Protein AF-A0A948JFL5-F1 (afdb_monomer)

Foldseek 3Di:
DPPDDWFALLCVVPALLQLLSQVQVLQQQLCVQQHPGDRDHSVLSVVLVCVVVVPPPVDRPHDDNVVSLVCCQVQNGSVRFHFLDKDWDQLQDLVRQQLLLQQQQWKWKKWFDWQQQVVCVVVQHAREADDPPRNDGPGMGIWIFGHAPDPVFSWTWIDHSGDIHTHHPRNSVPIANPPDMIIMRTHGLSSALEPSNVVSDPVVVVQVVCCVVPVDGSPDDRDHHDPRPQDPVNVVVVVVVVVVD

Sequence (245 aa):
LTPFKRWEVLGNHQYGVCVAVTWANMRRLVTGTLTQEIYPNLKNVIDLYKTQNPFFPVQDMGMDIQLMLNHVRKNGDPLGTKPVAFAKLNVRNLEEIKAAIYIFGGIVLGMAVQAGTMNDFYEQKPLDYHPINEGNITGLHAILAGGYMGESRDDVRIVTWGRECTLTQICWEKLVANQYGEAWCVIWEESLGTEQFVQGIDLAALAKAFKALTNTELPITIPPPILTPKRKVDILWDAHKELHK

Nearest PDB structures (foldseek):
  6ezx-assembly1_B  TM=6.715E-01  e=2.004E-05  Homo sapiens
  8a4x-assembly3_C  TM=6.845E-01  e=9.008E-05  Homo sapiens
  2xu1-assembly1_A  TM=6.658E-01  e=9.590E-05  Homo sapiens
  8uac-assembly1_A  TM=6.842E-01  e=1.685E-04  Homo sapiens
  1cjl-assembly1_A  TM=6.343E-01  e=9.728E-04  Homo sapiens

pLDDT: mean 86.01, std 16.5, range [34.09, 98.69]

Mean predicted aligned error: 7.22 Å

Radius of gyration: 18.09 Å; Cα contacts (8 Å, |Δi|>4): 430; chains: 1; bounding box: 49×54×48 Å

Structure (mmCIF, N/CA/C/O backbone):
data_AF-A0A948JFL5-F1
#
_entry.id   AF-A0A948JFL5-F1
#
loop_
_atom_site.group_PDB
_atom_site.id
_atom_site.type_symbol
_atom_site.label_atom_id
_atom_site.label_alt_id
_atom_site.label_comp_id
_atom_site.label_asym_id
_atom_site.label_entity_id
_atom_site.label_seq_id
_atom_site.pdbx_PDB_ins_code
_atom_site.Cartn_x
_atom_site.Cartn_y
_atom_site.Cartn_z
_atom_site.occupancy
_atom_site.B_iso_or_equiv
_atom_site.auth_seq_id
_atom_site.auth_comp_id
_atom_site.auth_asym_id
_atom_site.auth_atom_id
_atom_site.pdbx_PDB_model_num
ATOM 1 N N . LEU A 1 1 ? 8.011 4.599 8.458 1.00 57.75 1 LEU A N 1
ATOM 2 C CA . LEU A 1 1 ? 8.819 3.408 8.089 1.00 57.75 1 LEU A CA 1
ATOM 3 C C . LEU A 1 1 ? 9.975 3.128 9.060 1.00 57.75 1 LEU A C 1
ATOM 5 O O . LEU A 1 1 ? 10.179 1.989 9.434 1.00 57.75 1 LEU A O 1
ATOM 9 N N . THR A 1 2 ? 10.668 4.128 9.601 1.00 55.69 2 THR A N 1
ATOM 10 C CA . THR A 1 2 ? 11.465 3.944 10.837 1.00 55.69 2 THR A CA 1
ATOM 11 C C . THR A 1 2 ? 10.500 3.876 12.040 1.00 55.69 2 THR A C 1
ATOM 13 O O . THR A 1 2 ? 9.561 4.675 12.041 1.00 55.69 2 THR A O 1
ATOM 16 N N . PRO A 1 3 ? 10.639 2.968 13.036 1.00 64.50 3 PRO A N 1
ATOM 17 C CA . PRO A 1 3 ? 11.803 2.152 13.408 1.00 64.50 3 PRO A CA 1
ATOM 18 C C . PRO A 1 3 ? 11.806 0.698 12.897 1.00 64.50 3 PRO A C 1
ATOM 20 O O . PRO A 1 3 ? 12.583 -0.109 13.412 1.00 64.50 3 PRO A O 1
ATOM 23 N N . PHE A 1 4 ? 10.974 0.341 11.914 1.00 75.31 4 PHE A N 1
ATOM 24 C CA . PHE A 1 4 ? 10.897 -1.034 11.423 1.00 75.31 4 PHE A CA 1
ATOM 25 C C . PHE A 1 4 ? 12.252 -1.481 10.856 1.00 75.31 4 PHE A C 1
ATOM 27 O O . PHE A 1 4 ? 12.859 -0.812 10.022 1.00 75.31 4 PHE A O 1
ATOM 34 N N . LYS A 1 5 ? 12.756 -2.621 11.337 1.00 76.25 5 LYS A N 1
ATOM 35 C CA . LYS A 1 5 ? 13.972 -3.258 10.815 1.00 76.25 5 LYS A CA 1
ATOM 36 C C . LYS A 1 5 ? 13.579 -4.530 10.075 1.00 76.25 5 LYS A C 1
ATOM 38 O O . LYS A 1 5 ? 12.750 -5.283 10.578 1.00 76.25 5 LYS A O 1
ATOM 43 N N . ARG A 1 6 ? 14.234 -4.793 8.937 1.00 84.56 6 ARG A N 1
ATOM 44 C CA . ARG A 1 6 ? 14.119 -6.032 8.139 1.00 84.56 6 ARG A CA 1
ATOM 45 C C . ARG A 1 6 ? 12.700 -6.278 7.624 1.00 84.56 6 ARG A C 1
ATOM 47 O O . ARG A 1 6 ? 11.908 -6.965 8.261 1.00 84.56 6 ARG A O 1
ATOM 54 N N . TRP A 1 7 ? 12.366 -5.691 6.481 1.00 93.88 7 TRP A N 1
ATOM 55 C CA . TRP A 1 7 ? 11.185 -6.105 5.727 1.00 93.88 7 TRP A CA 1
ATOM 56 C C . TRP A 1 7 ? 11.466 -7.465 5.083 1.00 93.88 7 TRP A C 1
ATOM 58 O O . TRP A 1 7 ? 12.585 -7.743 4.660 1.00 93.88 7 TRP A O 1
ATOM 68 N N . GLU A 1 8 ? 10.468 -8.333 5.043 1.00 95.56 8 GLU A N 1
ATOM 69 C CA . GLU A 1 8 ? 10.589 -9.651 4.440 1.00 95.56 8 GLU A CA 1
ATOM 70 C C . GLU A 1 8 ? 10.130 -9.616 2.982 1.00 95.56 8 GLU A C 1
ATOM 72 O O . GLU A 1 8 ? 9.229 -8.871 2.596 1.00 95.56 8 GLU A O 1
ATOM 77 N N . VAL A 1 9 ? 10.765 -10.441 2.149 1.00 96.00 9 VAL A N 1
ATOM 78 C CA . VAL A 1 9 ? 10.408 -10.552 0.728 1.00 96.00 9 VAL A CA 1
ATOM 79 C C . VAL A 1 9 ? 9.090 -11.312 0.548 1.00 96.00 9 VAL A C 1
ATOM 81 O O . VAL A 1 9 ? 8.394 -11.087 -0.437 1.00 96.00 9 VAL A O 1
ATOM 84 N N . LEU A 1 10 ? 8.751 -12.212 1.482 1.00 97.12 10 LEU A N 1
ATOM 85 C CA . LEU A 1 10 ? 7.488 -12.963 1.527 1.00 97.12 10 LEU A CA 1
ATOM 86 C C . LEU A 1 10 ? 7.103 -13.616 0.181 1.00 97.12 10 LEU A C 1
ATOM 88 O O . LEU A 1 10 ? 5.947 -13.605 -0.226 1.00 97.12 10 LEU A O 1
ATOM 92 N N . GLY A 1 11 ? 8.089 -14.187 -0.523 1.00 94.56 11 GLY A N 1
ATOM 93 C CA . GLY A 1 11 ? 7.884 -14.893 -1.797 1.00 94.56 11 GLY A CA 1
ATOM 94 C C . GLY A 1 11 ? 7.769 -13.997 -3.038 1.00 94.56 11 GLY A C 1
ATOM 95 O O . GLY A 1 11 ? 7.769 -14.515 -4.149 1.00 94.56 11 GLY A O 1
ATOM 96 N N . ASN A 1 12 ? 7.774 -12.669 -2.886 1.00 94.38 12 ASN A N 1
ATOM 97 C CA . ASN A 1 12 ? 7.590 -11.698 -3.979 1.00 94.38 12 ASN A CA 1
ATOM 98 C C . ASN A 1 12 ? 8.746 -11.632 -5.002 1.00 94.38 12 ASN A C 1
ATOM 100 O O . ASN A 1 12 ? 8.705 -10.843 -5.937 1.00 94.38 12 ASN A O 1
ATOM 104 N N . HIS A 1 13 ? 9.820 -12.398 -4.785 1.00 92.06 13 HIS A N 1
ATOM 105 C CA . HIS A 1 13 ? 10.916 -12.570 -5.747 1.00 92.06 13 HIS A CA 1
ATOM 106 C C . HIS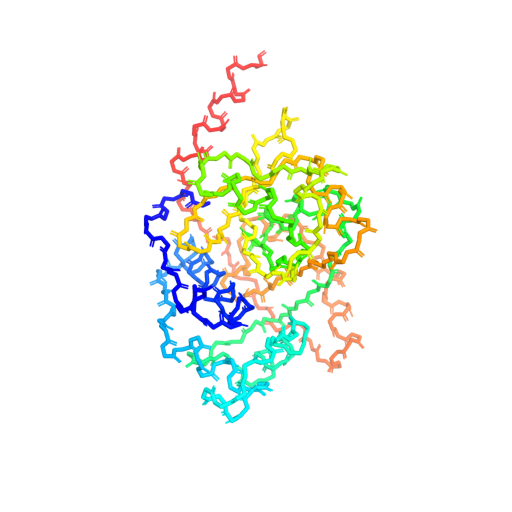 A 1 13 ? 10.697 -13.776 -6.672 1.00 92.06 13 HIS A C 1
ATOM 108 O O . HIS A 1 13 ? 11.412 -13.921 -7.657 1.00 92.06 13 HIS A O 1
ATOM 114 N N . GLN A 1 14 ? 9.758 -14.658 -6.320 1.00 93.94 14 GLN A N 1
ATOM 115 C CA . GLN A 1 14 ? 9.493 -15.912 -7.019 1.00 93.94 14 GLN A CA 1
ATOM 116 C C . GLN A 1 14 ? 8.076 -15.961 -7.600 1.00 93.94 14 GLN A C 1
ATOM 118 O O . GLN A 1 14 ? 7.884 -16.576 -8.643 1.00 93.94 14 GLN A O 1
ATOM 123 N N . TYR A 1 15 ? 7.106 -15.330 -6.933 1.00 96.31 15 TYR A N 1
ATOM 124 C CA . TYR A 1 15 ? 5.688 -15.405 -7.284 1.00 96.31 15 TYR A CA 1
ATOM 125 C C . TYR A 1 15 ? 5.064 -14.018 -7.465 1.00 96.31 15 TYR A C 1
ATOM 127 O O . TYR A 1 15 ? 5.516 -13.050 -6.847 1.00 96.31 15 TYR A O 1
ATOM 135 N N . GLY A 1 16 ? 3.958 -13.941 -8.209 1.00 96.62 16 GLY A N 1
ATOM 136 C CA . GLY A 1 16 ? 3.138 -12.742 -8.445 1.00 96.62 16 GLY A CA 1
ATOM 137 C C . GLY A 1 16 ? 2.339 -12.238 -7.230 1.00 96.62 16 GLY A C 1
ATOM 138 O O . GLY A 1 16 ? 1.254 -11.681 -7.371 1.00 96.62 16 GLY A O 1
ATOM 139 N N . VAL A 1 17 ? 2.854 -12.419 -6.012 1.00 98.25 17 VAL A N 1
ATOM 140 C CA . VAL A 1 17 ? 2.140 -12.203 -4.737 1.00 98.25 17 VAL A CA 1
ATOM 141 C C . VAL A 1 17 ? 2.184 -10.754 -4.225 1.00 98.25 17 VAL A C 1
ATOM 143 O O . VAL A 1 17 ? 1.845 -10.497 -3.067 1.00 98.25 17 VAL A O 1
ATOM 146 N N . CYS A 1 18 ? 2.605 -9.790 -5.047 1.00 98.12 18 CYS A N 1
ATOM 147 C CA . CYS A 1 18 ? 2.947 -8.426 -4.624 1.00 98.12 18 CYS A CA 1
ATOM 148 C C . CYS A 1 18 ? 1.829 -7.698 -3.856 1.00 98.12 18 CYS A C 1
ATOM 150 O O . CYS A 1 18 ? 2.108 -7.009 -2.871 1.00 98.12 18 CYS A O 1
ATOM 152 N N . VAL A 1 19 ? 0.561 -7.903 -4.224 1.00 98.69 19 VAL A N 1
ATOM 153 C CA . VAL A 1 19 ? -0.596 -7.330 -3.509 1.00 98.69 19 VAL A CA 1
ATOM 154 C C . VAL A 1 19 ? -0.742 -7.919 -2.108 1.00 98.69 19 VAL A C 1
ATOM 156 O O . VAL A 1 19 ? -0.891 -7.174 -1.139 1.00 98.69 19 VAL A O 1
ATOM 159 N N . ALA A 1 20 ? -0.652 -9.244 -1.973 1.00 98.69 20 ALA A N 1
ATOM 160 C CA . ALA A 1 20 ? -0.744 -9.911 -0.677 1.00 98.69 20 ALA A CA 1
ATOM 161 C C . ALA A 1 20 ? 0.459 -9.561 0.220 1.00 98.69 20 ALA A C 1
ATOM 163 O O . ALA A 1 20 ? 0.300 -9.337 1.418 1.00 98.69 20 ALA A O 1
ATOM 164 N N . VAL A 1 21 ? 1.655 -9.411 -0.352 1.00 98.62 21 VAL A N 1
ATOM 165 C CA . VAL A 1 21 ? 2.836 -8.927 0.385 1.00 98.62 21 VAL A CA 1
ATOM 166 C C . VAL A 1 21 ? 2.676 -7.472 0.822 1.00 98.62 21 VAL A C 1
ATOM 168 O O . VAL A 1 21 ? 3.039 -7.121 1.944 1.00 98.62 21 VAL A O 1
ATOM 171 N N . THR A 1 22 ? 2.077 -6.624 -0.013 1.00 98.50 22 THR A N 1
ATOM 172 C CA . THR A 1 22 ? 1.767 -5.238 0.358 1.00 98.50 22 THR A CA 1
ATOM 173 C C . THR A 1 22 ? 0.766 -5.171 1.508 1.00 98.50 22 THR A C 1
ATOM 175 O O . THR A 1 22 ? 0.973 -4.390 2.436 1.00 98.50 22 THR A O 1
ATOM 178 N N . TRP A 1 23 ? -0.264 -6.028 1.514 1.00 98.44 23 TRP A N 1
ATOM 179 C CA . TRP A 1 23 ? -1.150 -6.184 2.673 1.00 98.44 23 TRP A CA 1
ATOM 180 C C . TRP A 1 23 ? -0.361 -6.567 3.935 1.00 98.44 23 TRP A C 1
ATOM 182 O O . TRP A 1 23 ? -0.516 -5.912 4.966 1.00 98.44 23 TRP A O 1
ATOM 192 N N . ALA A 1 24 ? 0.533 -7.558 3.862 1.00 98.38 24 ALA A N 1
ATOM 193 C CA . ALA A 1 24 ? 1.334 -7.977 5.014 1.00 98.38 24 ALA A CA 1
ATOM 194 C C . ALA A 1 24 ? 2.224 -6.841 5.549 1.00 98.38 24 ALA A C 1
ATOM 196 O O . ALA A 1 24 ? 2.281 -6.602 6.758 1.00 98.38 24 ALA A O 1
ATOM 197 N N . ASN A 1 25 ? 2.865 -6.087 4.651 1.00 97.69 25 ASN A N 1
ATOM 198 C CA . ASN A 1 25 ? 3.672 -4.925 5.017 1.00 97.69 25 ASN A CA 1
ATOM 199 C C . ASN A 1 25 ? 2.818 -3.814 5.651 1.00 97.69 25 ASN A C 1
ATOM 201 O O . ASN A 1 25 ? 3.239 -3.211 6.637 1.00 97.69 25 ASN A O 1
ATOM 205 N N . MET A 1 26 ? 1.615 -3.564 5.123 1.00 96.81 26 MET A N 1
ATOM 206 C CA . MET A 1 26 ? 0.665 -2.602 5.689 1.00 96.81 26 MET A CA 1
ATOM 207 C C . MET A 1 26 ? 0.240 -3.004 7.102 1.00 96.81 26 MET A C 1
ATOM 209 O O . MET A 1 26 ? 0.289 -2.181 8.014 1.00 96.81 26 MET A O 1
ATOM 213 N N . ARG A 1 27 ? -0.135 -4.273 7.314 1.00 96.44 27 ARG A N 1
ATOM 214 C CA . ARG A 1 27 ? -0.506 -4.780 8.644 1.00 96.44 27 ARG A CA 1
ATOM 215 C C . ARG A 1 27 ? 0.633 -4.612 9.637 1.00 96.44 27 ARG A C 1
ATOM 217 O O . ARG A 1 27 ? 0.392 -4.111 10.731 1.00 96.44 27 ARG A O 1
ATOM 224 N N . ARG A 1 28 ? 1.869 -4.924 9.242 1.00 95.56 28 ARG A N 1
ATOM 225 C CA . ARG A 1 28 ? 3.048 -4.680 10.081 1.00 95.56 28 ARG A CA 1
ATOM 226 C C . ARG A 1 28 ? 3.214 -3.204 10.429 1.00 95.56 28 ARG A C 1
ATOM 228 O O . ARG A 1 28 ? 3.411 -2.878 11.596 1.00 95.56 28 ARG A O 1
ATOM 235 N N . LEU A 1 29 ? 3.122 -2.321 9.433 1.00 93.81 29 LEU A N 1
ATOM 236 C CA . LEU A 1 29 ? 3.268 -0.881 9.633 1.00 93.81 29 LEU A CA 1
ATOM 237 C C . LEU A 1 29 ? 2.236 -0.350 10.632 1.00 93.81 29 LEU A C 1
ATOM 239 O O . LEU A 1 29 ? 2.603 0.334 11.586 1.00 93.81 29 LEU A O 1
ATOM 243 N N . VAL A 1 30 ? 0.963 -0.679 10.424 1.00 91.94 30 VAL A N 1
ATOM 244 C CA . VAL A 1 30 ? -0.147 -0.215 11.264 1.00 91.94 30 VAL A CA 1
ATOM 245 C C . VAL A 1 30 ? -0.015 -0.780 12.674 1.00 91.94 30 VAL A C 1
ATOM 247 O O . VAL A 1 30 ? 0.057 -0.022 13.640 1.00 91.94 30 VAL A O 1
ATOM 250 N N . THR A 1 31 ? 0.101 -2.103 12.799 1.00 92.12 31 THR A N 1
ATOM 251 C CA . THR A 1 31 ? 0.126 -2.766 14.108 1.00 92.12 31 THR A CA 1
ATOM 252 C C . THR A 1 31 ? 1.363 -2.410 14.917 1.00 92.12 31 THR A C 1
ATOM 254 O O . THR A 1 31 ? 1.226 -2.134 16.100 1.00 92.12 31 THR A O 1
ATOM 257 N N . GLY A 1 32 ? 2.548 -2.332 14.305 1.00 90.25 32 GLY A N 1
ATOM 258 C CA . GLY A 1 32 ? 3.774 -1.955 15.012 1.00 90.25 32 GLY A CA 1
ATOM 259 C C . GLY A 1 32 ? 3.890 -0.464 15.328 1.00 90.25 32 GLY A C 1
ATOM 260 O O . GLY A 1 32 ? 4.746 -0.078 16.118 1.00 90.25 32 GLY A O 1
ATOM 261 N N . THR A 1 33 ? 3.044 0.382 14.728 1.00 87.81 33 THR A N 1
ATOM 262 C CA . THR A 1 33 ? 2.974 1.812 15.069 1.00 87.81 33 THR A CA 1
ATOM 263 C C . THR A 1 33 ? 1.938 2.083 16.156 1.00 87.81 33 THR A C 1
ATOM 265 O O . THR A 1 33 ? 2.180 2.919 17.022 1.00 87.81 33 THR A O 1
ATOM 268 N N . LEU A 1 34 ? 0.788 1.406 16.104 1.00 87.38 34 LEU A N 1
ATOM 269 C CA . LEU A 1 34 ? -0.384 1.749 16.917 1.00 87.38 34 LEU A CA 1
ATOM 270 C C . LEU A 1 34 ? -0.658 0.751 18.050 1.00 87.38 34 LEU A C 1
ATOM 272 O O . LEU A 1 34 ? -1.352 1.081 19.006 1.00 87.38 34 LEU A O 1
ATOM 276 N N . THR A 1 35 ? -0.127 -0.467 17.953 1.00 88.31 35 THR A N 1
ATOM 277 C CA . THR A 1 35 ? -0.427 -1.586 18.858 1.00 88.31 35 THR A CA 1
ATOM 278 C C . THR A 1 35 ? 0.803 -2.499 19.028 1.00 88.31 35 THR A C 1
ATOM 280 O O . THR A 1 35 ? 1.944 -2.044 18.957 1.00 88.31 35 THR A O 1
ATOM 283 N N . GLN A 1 36 ? 0.590 -3.800 19.248 1.00 90.38 36 GLN A N 1
ATOM 284 C CA . GLN A 1 36 ? 1.637 -4.814 19.185 1.00 90.38 36 GLN A CA 1
ATOM 285 C C . GLN A 1 36 ? 1.952 -5.153 17.721 1.00 90.38 36 GLN A C 1
ATOM 287 O O . GLN A 1 36 ? 1.048 -5.520 16.978 1.00 90.38 36 GLN A O 1
ATOM 292 N N . GLU A 1 37 ? 3.226 -5.085 17.315 1.00 93.12 37 GLU A N 1
ATOM 293 C CA . GLU A 1 37 ? 3.651 -5.435 15.951 1.00 93.12 37 GLU A CA 1
ATOM 294 C C . GLU A 1 37 ? 3.247 -6.870 15.591 1.00 93.12 37 GLU A C 1
ATOM 296 O O . GLU A 1 37 ? 3.627 -7.826 16.272 1.00 93.12 37 GLU A O 1
ATOM 301 N N . ILE A 1 38 ? 2.515 -7.001 14.484 1.00 94.50 38 ILE A N 1
ATOM 302 C CA . ILE A 1 38 ? 2.155 -8.261 13.841 1.00 94.50 38 ILE A CA 1
ATOM 303 C C . ILE A 1 38 ? 2.660 -8.196 12.404 1.00 94.50 38 ILE A C 1
ATOM 305 O O . ILE A 1 38 ? 2.188 -7.381 11.612 1.00 94.50 38 ILE A O 1
ATOM 309 N N . TYR A 1 39 ? 3.588 -9.084 12.047 1.00 96.56 39 TYR A N 1
ATOM 310 C CA . TYR A 1 39 ? 4.031 -9.246 10.665 1.00 96.56 39 TYR A CA 1
ATOM 311 C C . TYR A 1 39 ? 3.484 -10.563 10.097 1.00 96.56 39 TYR A C 1
ATOM 313 O O . TYR A 1 39 ? 3.966 -11.630 10.488 1.00 96.56 39 TYR A O 1
ATOM 321 N N . PRO A 1 40 ? 2.473 -10.527 9.204 1.00 97.94 40 PRO A N 1
ATOM 322 C CA . PRO A 1 40 ? 2.002 -11.734 8.538 1.00 97.94 40 PRO A CA 1
ATOM 323 C C . PRO A 1 40 ? 3.134 -12.431 7.780 1.00 97.94 40 PRO A C 1
ATOM 325 O O . PRO A 1 40 ? 3.890 -11.793 7.048 1.00 97.94 40 PRO A O 1
ATOM 328 N N . ASN A 1 41 ? 3.240 -13.747 7.953 1.00 97.81 41 ASN A N 1
ATOM 329 C CA . ASN A 1 41 ? 4.303 -14.545 7.345 1.00 97.81 41 ASN A CA 1
ATOM 330 C C . ASN A 1 41 ? 3.930 -15.008 5.922 1.00 97.81 41 ASN A C 1
ATOM 332 O O . ASN A 1 41 ? 2.825 -14.763 5.430 1.00 97.81 41 ASN A O 1
ATOM 336 N N . LEU A 1 42 ? 4.839 -15.738 5.264 1.00 97.94 42 LEU A N 1
ATOM 337 C CA . LEU A 1 42 ? 4.617 -16.261 3.910 1.00 97.94 42 LEU A CA 1
ATOM 338 C C . LEU A 1 42 ? 3.342 -17.112 3.799 1.00 97.94 42 LEU A C 1
ATOM 340 O O . LEU A 1 42 ? 2.631 -17.008 2.804 1.00 97.94 42 LEU A O 1
ATOM 344 N N . LYS A 1 43 ? 3.015 -17.930 4.809 1.00 98.31 43 LYS A N 1
ATOM 345 C CA . LYS A 1 43 ? 1.785 -18.735 4.785 1.00 98.31 43 LYS A CA 1
ATOM 346 C C . LYS A 1 43 ? 0.555 -17.830 4.714 1.00 98.31 43 LYS A C 1
ATOM 348 O O . LYS A 1 43 ? -0.310 -18.071 3.882 1.00 98.31 43 LYS A O 1
ATOM 353 N N . ASN A 1 44 ? 0.503 -16.773 5.527 1.00 98.69 44 ASN A N 1
ATOM 354 C CA . ASN A 1 44 ? -0.602 -15.815 5.481 1.00 98.69 44 ASN A CA 1
ATOM 355 C C . ASN A 1 44 ? -0.693 -15.125 4.112 1.00 98.69 44 ASN A C 1
ATOM 357 O O . ASN A 1 44 ? -1.781 -15.012 3.557 1.00 98.69 44 ASN A O 1
ATOM 361 N N . VAL A 1 45 ? 0.440 -14.718 3.535 1.00 98.69 45 VAL A N 1
ATOM 362 C CA . VAL A 1 45 ? 0.482 -14.128 2.186 1.00 98.69 45 VAL A CA 1
ATOM 363 C C . VAL A 1 45 ? -0.103 -15.079 1.141 1.00 98.69 45 VAL A C 1
ATOM 365 O O . VAL A 1 45 ? -0.954 -14.667 0.355 1.00 98.69 45 VAL A O 1
ATOM 368 N N . ILE A 1 46 ? 0.297 -16.354 1.148 1.00 98.50 46 ILE A N 1
ATOM 369 C CA . ILE A 1 46 ? -0.221 -17.350 0.201 1.00 98.50 46 ILE A CA 1
ATOM 370 C C . ILE A 1 46 ? -1.704 -17.648 0.441 1.00 98.50 46 ILE A C 1
ATOM 372 O O . ILE A 1 46 ? -2.455 -17.772 -0.526 1.00 98.50 46 ILE A O 1
ATOM 376 N N . ASP A 1 47 ? -2.145 -17.733 1.697 1.00 98.50 47 ASP A N 1
ATOM 377 C CA . ASP A 1 47 ? -3.556 -17.951 2.029 1.00 98.50 47 ASP A CA 1
A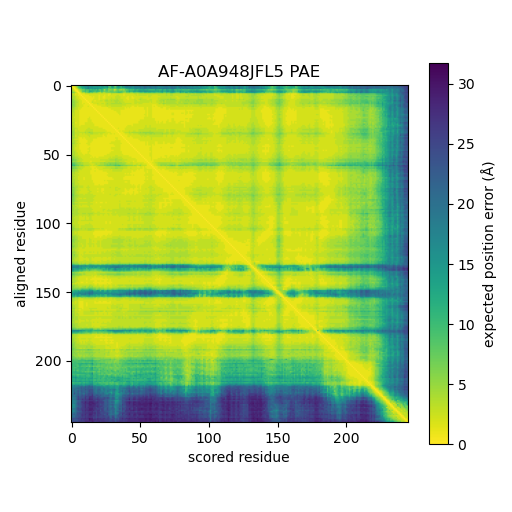TOM 378 C C . ASP A 1 47 ? -4.432 -16.816 1.471 1.00 98.50 47 ASP A C 1
ATOM 380 O O . ASP A 1 47 ? -5.458 -17.084 0.845 1.00 98.50 47 ASP A O 1
ATOM 384 N N . LEU A 1 48 ? -3.999 -15.555 1.612 1.00 98.69 48 LEU A N 1
ATOM 385 C CA . LEU A 1 48 ? -4.695 -14.412 1.016 1.00 98.69 48 LEU A CA 1
ATOM 386 C C . LEU A 1 48 ? -4.630 -14.442 -0.517 1.00 98.69 48 LEU A C 1
ATOM 388 O O . LEU A 1 48 ? -5.639 -14.213 -1.181 1.00 98.69 48 LEU A O 1
ATOM 392 N N . TYR A 1 49 ? -3.472 -14.756 -1.095 1.00 98.62 49 TYR A N 1
ATOM 393 C CA . TYR A 1 49 ? -3.290 -14.810 -2.546 1.00 98.62 49 TYR A CA 1
ATOM 394 C C . TYR A 1 49 ? -4.199 -15.849 -3.222 1.00 98.62 49 TYR A C 1
ATOM 396 O O . TYR A 1 49 ? -4.792 -15.591 -4.276 1.00 98.62 49 TYR A O 1
ATOM 404 N N . LYS A 1 50 ? -4.395 -17.003 -2.572 1.00 98.31 50 LYS A N 1
ATOM 405 C CA . LYS A 1 50 ? -5.275 -18.085 -3.038 1.00 98.31 50 LYS A CA 1
ATOM 406 C C . LYS A 1 50 ? -6.755 -17.713 -3.098 1.00 98.31 50 LYS A C 1
ATOM 408 O O . LYS A 1 50 ? -7.516 -18.409 -3.762 1.00 98.31 50 LYS A O 1
ATOM 413 N N . THR A 1 51 ? -7.166 -16.609 -2.475 1.00 98.25 51 THR A N 1
ATOM 414 C CA . THR A 1 51 ? -8.544 -16.103 -2.597 1.00 98.25 51 THR A CA 1
ATOM 415 C C . THR A 1 51 ? -8.880 -15.650 -4.020 1.00 98.25 51 THR A C 1
ATOM 417 O O . THR A 1 51 ? -10.051 -15.665 -4.394 1.00 98.25 51 THR A O 1
ATOM 420 N N . GLN A 1 52 ? -7.865 -15.292 -4.817 1.00 98.19 52 GLN A N 1
ATOM 421 C CA . GLN A 1 52 ? -7.993 -14.994 -6.248 1.00 98.19 52 GLN A CA 1
ATOM 422 C C . GLN A 1 52 ? -7.267 -16.020 -7.136 1.00 98.19 52 GLN A C 1
ATOM 424 O O . GLN A 1 52 ? -7.602 -16.149 -8.308 1.00 98.19 52 GLN A O 1
ATOM 429 N N . ASN A 1 53 ? -6.334 -16.798 -6.574 1.00 98.12 53 ASN A N 1
ATOM 430 C CA . ASN A 1 53 ? -5.555 -17.820 -7.282 1.00 98.12 53 ASN A CA 1
ATOM 431 C C . ASN A 1 53 ? -5.724 -19.211 -6.632 1.00 98.12 53 ASN A C 1
ATOM 433 O O . ASN A 1 53 ? -4.771 -19.740 -6.051 1.00 98.12 53 ASN A O 1
ATOM 437 N N . PRO A 1 54 ? -6.915 -19.837 -6.684 1.00 97.50 54 PRO A N 1
ATOM 438 C CA . PRO A 1 54 ? -7.212 -21.060 -5.925 1.00 97.50 54 PRO A CA 1
ATOM 439 C C . PRO A 1 54 ? -6.329 -22.262 -6.300 1.00 97.50 54 PRO A C 1
ATOM 441 O O . PRO A 1 54 ? -6.128 -23.155 -5.478 1.00 97.50 54 PRO A O 1
ATOM 444 N N . PHE A 1 55 ? -5.762 -22.271 -7.510 1.00 97.12 55 PHE A N 1
ATOM 445 C CA . PHE A 1 55 ? -4.885 -23.335 -8.009 1.00 97.12 55 PHE A CA 1
ATOM 446 C C . PHE A 1 55 ? -3.385 -23.025 -7.861 1.00 97.12 55 PHE A C 1
ATOM 448 O O . PHE A 1 55 ? -2.551 -23.744 -8.413 1.00 97.12 55 PHE A O 1
ATOM 455 N N . PHE A 1 56 ? -3.007 -21.979 -7.121 1.00 96.88 56 PHE A N 1
ATOM 456 C CA . PHE A 1 56 ? -1.604 -21.682 -6.821 1.00 96.88 56 PHE A CA 1
ATOM 457 C C . PHE A 1 56 ? -0.904 -22.884 -6.138 1.00 96.88 56 PHE A C 1
ATOM 459 O O . PHE A 1 56 ? -1.457 -23.435 -5.174 1.00 96.88 56 PHE A O 1
ATOM 466 N N . PRO A 1 57 ? 0.315 -23.286 -6.567 1.00 95.31 57 PRO A N 1
ATOM 467 C CA . PRO A 1 57 ? 1.233 -22.552 -7.452 1.00 95.31 57 PRO A CA 1
ATOM 468 C C . PRO A 1 57 ? 1.122 -22.872 -8.951 1.00 95.31 57 PRO A C 1
ATOM 470 O O . PRO A 1 57 ? 1.907 -22.348 -9.730 1.00 95.31 57 PRO A O 1
ATOM 473 N N . VAL A 1 58 ? 0.175 -23.713 -9.381 1.00 95.19 58 VAL A N 1
ATOM 474 C CA . VAL A 1 58 ? -0.007 -24.029 -10.814 1.00 95.19 58 VAL A CA 1
ATOM 475 C C . VAL A 1 58 ? -0.491 -22.800 -11.592 1.00 95.19 58 VAL A C 1
ATOM 477 O O . VAL A 1 58 ? -0.157 -22.638 -12.761 1.00 95.19 58 VAL A O 1
ATOM 480 N N . GLN A 1 59 ? -1.259 -21.928 -10.936 1.00 90.75 59 GLN A N 1
ATOM 481 C CA . GLN A 1 59 ? -1.671 -20.628 -11.461 1.00 90.75 59 GLN A CA 1
ATOM 482 C C . GLN A 1 59 ? -1.115 -19.511 -10.580 1.00 90.75 59 GLN A C 1
ATOM 484 O O . GLN A 1 59 ? -1.387 -19.470 -9.379 1.00 90.75 59 GLN A O 1
ATOM 489 N N . ASP A 1 60 ? -0.353 -18.615 -11.198 1.00 96.50 60 ASP A N 1
ATOM 490 C CA . ASP A 1 60 ? 0.247 -17.441 -10.573 1.00 96.50 60 ASP A CA 1
ATOM 491 C C . ASP A 1 60 ? -0.074 -16.212 -11.436 1.00 96.50 60 ASP A C 1
ATOM 493 O O . ASP A 1 60 ? 0.705 -15.823 -12.302 1.00 96.50 60 ASP A O 1
ATOM 497 N N . MET A 1 61 ? -1.287 -15.673 -11.276 1.00 96.50 61 MET A N 1
ATOM 498 C CA . MET A 1 61 ? -1.880 -14.693 -12.201 1.00 96.50 61 MET A CA 1
ATOM 499 C C . MET A 1 61 ? -1.928 -13.266 -11.638 1.00 96.50 61 MET A C 1
ATOM 501 O O . MET A 1 61 ? -2.618 -12.403 -12.178 1.00 96.50 61 MET A O 1
ATOM 505 N N . GLY A 1 62 ? -1.207 -13.004 -10.550 1.00 96.94 62 GLY A N 1
ATOM 506 C CA . GLY A 1 62 ? -1.314 -11.759 -9.803 1.00 96.94 62 GLY A CA 1
ATOM 507 C C . GLY A 1 62 ? -2.608 -11.681 -8.996 1.00 96.94 62 GLY A C 1
ATOM 508 O O . GLY A 1 62 ? -3.353 -12.648 -8.844 1.00 96.94 62 GLY A O 1
ATOM 509 N N . MET A 1 63 ? -2.870 -10.515 -8.422 1.00 97.94 63 MET A N 1
ATOM 510 C CA . MET A 1 63 ? -4.062 -10.260 -7.620 1.00 97.94 63 MET A CA 1
ATOM 511 C C . MET A 1 63 ? -4.507 -8.821 -7.869 1.00 97.94 63 MET A C 1
ATOM 513 O O . MET A 1 63 ? -3.670 -7.935 -8.014 1.00 97.94 63 MET A O 1
ATOM 517 N N . ASP A 1 64 ? -5.810 -8.584 -7.910 1.00 98.25 64 ASP A N 1
ATOM 518 C CA . ASP A 1 64 ? -6.387 -7.243 -7.991 1.00 98.25 64 ASP A CA 1
ATOM 519 C C . ASP A 1 64 ? -6.521 -6.645 -6.580 1.00 98.25 64 ASP A C 1
ATOM 521 O O . ASP A 1 64 ? -7.028 -7.306 -5.659 1.00 98.25 64 ASP A O 1
ATOM 525 N N . ILE A 1 65 ? -6.054 -5.401 -6.398 1.00 98.62 65 ILE A N 1
ATOM 526 C CA . ILE A 1 65 ? -6.029 -4.724 -5.093 1.00 98.62 65 ILE A CA 1
ATOM 527 C C . ILE A 1 65 ? -7.451 -4.501 -4.569 1.00 98.62 65 ILE A C 1
ATOM 529 O O . ILE A 1 65 ? -7.723 -4.768 -3.397 1.00 98.62 65 ILE A O 1
ATOM 533 N N . GLN A 1 66 ? -8.378 -4.051 -5.413 1.00 98.19 66 GLN A N 1
ATOM 534 C CA . GLN A 1 66 ? -9.747 -3.764 -4.996 1.00 98.19 66 GLN A CA 1
ATOM 535 C C . GLN A 1 66 ? -10.496 -5.044 -4.609 1.00 98.19 66 GLN A C 1
ATOM 537 O O . GLN A 1 66 ? -11.184 -5.074 -3.586 1.00 98.19 66 GLN A O 1
ATOM 542 N N . LEU A 1 67 ? -10.362 -6.118 -5.389 1.00 98.56 67 LEU A N 1
ATOM 543 C CA . LEU A 1 67 ? -10.933 -7.425 -5.069 1.00 98.56 67 LEU A CA 1
ATOM 544 C C . LEU A 1 67 ? -10.337 -7.993 -3.775 1.00 98.56 67 LEU A C 1
ATOM 546 O O . LEU A 1 67 ? -11.072 -8.576 -2.976 1.00 98.56 67 LEU A O 1
ATOM 550 N N . MET A 1 68 ? -9.040 -7.778 -3.525 1.00 98.56 68 MET A N 1
ATOM 551 C CA . MET A 1 68 ? -8.397 -8.143 -2.261 1.00 98.56 68 MET A CA 1
ATOM 552 C C . MET A 1 68 ? -9.009 -7.368 -1.089 1.00 98.56 68 MET A C 1
ATOM 554 O O . MET A 1 68 ? -9.446 -7.980 -0.115 1.00 98.56 68 MET A O 1
ATOM 558 N N . LEU A 1 69 ? -9.117 -6.041 -1.197 1.00 98.50 69 LEU A N 1
ATOM 559 C CA . LEU A 1 69 ? -9.685 -5.194 -0.145 1.00 98.50 69 LEU A CA 1
ATOM 560 C C . LEU A 1 69 ? -11.159 -5.527 0.125 1.00 98.50 69 LEU A C 1
ATOM 562 O O . LEU A 1 69 ? -11.565 -5.623 1.284 1.00 98.50 69 LEU A O 1
ATOM 566 N N . ASN A 1 70 ? -11.944 -5.800 -0.922 1.00 97.69 70 ASN A N 1
ATOM 567 C CA . ASN A 1 70 ? -13.316 -6.301 -0.806 1.00 97.69 70 ASN A CA 1
ATOM 568 C C . ASN A 1 70 ? -13.375 -7.631 -0.041 1.00 97.69 70 ASN A C 1
ATOM 570 O O . ASN A 1 70 ? -14.197 -7.789 0.867 1.00 97.69 70 ASN A O 1
ATOM 574 N N . HIS A 1 71 ? -12.507 -8.587 -0.392 1.00 98.12 71 HIS A N 1
ATOM 575 C CA . HIS A 1 71 ? -12.436 -9.881 0.281 1.00 98.12 71 HIS A CA 1
ATOM 576 C C . HIS A 1 71 ? -12.111 -9.709 1.766 1.00 98.12 71 HIS A C 1
ATOM 578 O O . HIS A 1 71 ? -12.856 -10.196 2.616 1.00 98.12 71 HIS A O 1
ATOM 584 N N . VAL A 1 72 ? -11.037 -8.984 2.079 1.00 98.12 72 VAL A N 1
ATOM 585 C CA . VAL A 1 72 ? -10.561 -8.781 3.450 1.00 98.12 72 VAL A CA 1
ATOM 586 C C . VAL A 1 72 ? -11.592 -8.012 4.284 1.00 98.12 72 VAL A C 1
ATOM 588 O O . VAL A 1 72 ? -11.868 -8.383 5.422 1.00 98.12 72 VAL A O 1
ATOM 591 N N . ARG A 1 73 ? -12.264 -7.005 3.711 1.00 95.38 73 ARG A N 1
ATOM 592 C CA . ARG A 1 73 ? -13.350 -6.271 4.382 1.00 95.38 73 ARG A CA 1
ATOM 593 C C . ARG A 1 73 ? -14.550 -7.153 4.730 1.00 95.38 73 ARG A C 1
ATOM 595 O O . ARG A 1 73 ? -15.190 -6.940 5.766 1.00 95.38 73 ARG A O 1
ATOM 602 N N . LYS A 1 74 ? -14.892 -8.105 3.858 1.00 94.81 74 LYS A N 1
ATOM 603 C CA . LYS A 1 74 ? -16.049 -8.994 4.026 1.00 94.81 74 LYS A CA 1
ATOM 604 C C . LYS A 1 74 ? -15.731 -10.163 4.960 1.00 94.81 74 LYS A C 1
ATOM 606 O O . LYS A 1 74 ? -16.447 -10.396 5.938 1.00 94.81 74 LYS A O 1
ATOM 611 N N . ASN A 1 75 ? -14.649 -10.877 4.675 1.00 96.88 75 ASN A N 1
ATOM 612 C CA . ASN A 1 75 ? -14.342 -12.176 5.270 1.00 96.88 75 ASN A CA 1
ATOM 613 C C . ASN A 1 75 ? -13.327 -12.087 6.414 1.00 96.88 75 ASN A C 1
ATOM 615 O O . ASN A 1 75 ? -13.358 -12.929 7.305 1.00 96.88 75 ASN A O 1
ATOM 619 N N . GLY A 1 76 ? -12.519 -11.028 6.454 1.00 96.88 76 GLY A N 1
ATOM 620 C CA . GLY A 1 76 ? -11.306 -10.972 7.263 1.00 96.88 76 GLY A CA 1
ATOM 621 C C . GLY A 1 76 ? -10.082 -11.345 6.442 1.00 96.88 76 GLY A C 1
ATOM 622 O O . GLY A 1 76 ? -10.181 -11.965 5.382 1.00 96.88 76 GLY A O 1
ATOM 623 N N . ASP A 1 77 ? -8.926 -10.915 6.922 1.00 97.31 77 ASP A N 1
ATOM 624 C CA . ASP A 1 77 ? -7.637 -11.375 6.433 1.00 97.31 77 ASP A CA 1
ATOM 625 C C . ASP A 1 77 ? -7.294 -12.771 7.010 1.00 97.31 77 ASP A C 1
ATOM 627 O O . ASP A 1 77 ? -8.047 -13.310 7.827 1.00 97.31 77 ASP A O 1
ATOM 631 N N . PRO A 1 78 ? -6.173 -13.401 6.614 1.00 98.25 78 PRO A N 1
ATOM 632 C CA . PRO A 1 78 ? -5.755 -14.703 7.147 1.00 98.25 78 PRO A CA 1
ATOM 633 C C . PRO A 1 78 ? -5.520 -14.763 8.665 1.00 98.25 78 PRO A C 1
ATOM 635 O O . PRO A 1 78 ? -5.302 -15.852 9.193 1.00 98.25 78 PRO A O 1
ATOM 638 N N . LEU A 1 79 ? -5.519 -13.622 9.361 1.00 97.06 79 LEU A N 1
ATOM 639 C CA . LEU A 1 79 ? -5.434 -13.520 10.819 1.00 97.06 79 LEU A CA 1
ATOM 640 C C . LEU A 1 79 ? -6.795 -13.183 11.459 1.00 97.06 79 LEU A C 1
ATOM 642 O O . LEU A 1 79 ? -6.885 -13.041 12.675 1.00 97.06 79 LEU A O 1
ATOM 646 N N . GLY A 1 80 ? -7.859 -13.081 10.658 1.00 96.12 80 GLY A N 1
ATOM 647 C CA . GLY A 1 80 ? -9.217 -12.766 11.093 1.00 96.12 80 GLY A CA 1
ATOM 648 C C . GLY A 1 80 ? -9.501 -11.271 11.257 1.00 96.12 80 GLY A C 1
ATOM 649 O O . GLY A 1 80 ? -10.614 -10.914 11.645 1.00 96.12 80 GLY A O 1
ATOM 650 N N . THR A 1 81 ? -8.548 -10.384 10.952 1.00 94.94 81 THR A N 1
ATOM 651 C CA . THR A 1 81 ? -8.741 -8.933 11.084 1.00 94.94 81 THR A CA 1
ATOM 652 C C . THR A 1 81 ? -9.501 -8.370 9.885 1.00 94.94 81 THR A C 1
ATOM 654 O O . THR A 1 81 ? -9.268 -8.761 8.741 1.00 94.94 81 THR A O 1
ATOM 657 N N . LYS A 1 82 ? -10.408 -7.418 10.131 1.00 95.19 82 LYS A N 1
ATOM 658 C CA . LYS A 1 82 ? -11.163 -6.708 9.090 1.00 95.19 82 LYS A CA 1
ATOM 659 C C . LYS A 1 82 ? -10.861 -5.212 9.150 1.00 95.19 82 LYS A C 1
ATOM 661 O O . LYS A 1 82 ? -10.916 -4.645 10.237 1.00 95.19 82 LYS A O 1
ATOM 666 N N . PRO A 1 83 ? -10.609 -4.544 8.014 1.00 94.06 83 PRO A N 1
ATOM 667 C CA . PRO A 1 83 ? -10.639 -3.095 7.979 1.00 94.06 83 PRO A CA 1
ATOM 668 C C . PRO A 1 83 ? -12.072 -2.610 8.213 1.00 94.06 83 PRO A C 1
ATOM 670 O O . PRO A 1 83 ? -13.042 -3.274 7.844 1.00 94.06 83 PRO A O 1
ATOM 673 N N . VAL A 1 84 ? -12.210 -1.420 8.784 1.00 90.19 84 VAL A N 1
ATOM 674 C CA . VAL A 1 84 ? -13.489 -0.719 8.954 1.00 90.19 84 VAL A CA 1
ATOM 675 C C . VAL A 1 84 ? -14.028 -0.285 7.592 1.00 90.19 84 VAL A C 1
ATOM 677 O O . VAL A 1 84 ? -15.213 -0.458 7.290 1.00 90.19 84 VAL A O 1
ATOM 680 N N . ALA A 1 85 ? -13.144 0.246 6.748 1.00 88.94 85 ALA A N 1
ATOM 681 C CA . ALA A 1 85 ? -13.419 0.682 5.384 1.00 88.94 85 ALA A CA 1
ATOM 682 C C . ALA A 1 85 ? -12.108 0.814 4.591 1.00 88.94 85 ALA A C 1
ATOM 684 O O . ALA A 1 85 ? -11.014 0.713 5.145 1.00 88.94 85 ALA A O 1
ATOM 685 N N . PHE A 1 86 ? -12.217 1.059 3.291 1.00 93.94 86 PHE A N 1
ATOM 686 C CA . PHE A 1 86 ? -11.108 1.456 2.429 1.00 93.94 86 PHE A CA 1
ATOM 687 C C . PHE A 1 86 ? -11.644 2.385 1.337 1.00 93.94 86 PHE A C 1
ATOM 689 O O . PHE A 1 86 ? -12.836 2.340 1.023 1.00 93.94 86 PHE A O 1
ATOM 696 N N . ALA A 1 87 ? -10.783 3.221 0.763 1.00 92.88 87 ALA A N 1
ATOM 697 C CA . ALA A 1 87 ? -11.165 4.128 -0.314 1.00 92.88 87 ALA A CA 1
ATOM 698 C C . ALA A 1 87 ? -10.054 4.253 -1.358 1.00 92.88 87 ALA A C 1
ATOM 700 O O . ALA A 1 87 ? -8.866 4.179 -1.037 1.00 92.88 87 ALA A O 1
ATOM 701 N N . LYS A 1 88 ? -10.465 4.433 -2.616 1.00 96.31 88 LYS A N 1
ATOM 702 C CA . LYS A 1 88 ? -9.551 4.738 -3.716 1.00 96.31 88 LYS A CA 1
ATOM 703 C C . LYS A 1 88 ? -9.142 6.202 -3.628 1.00 96.31 88 LYS A C 1
ATOM 705 O O . LYS A 1 88 ? -10.001 7.056 -3.431 1.00 96.31 88 LYS A O 1
ATOM 710 N N . LEU A 1 89 ? -7.857 6.467 -3.808 1.00 96.06 89 LEU A N 1
ATOM 711 C CA . LEU A 1 89 ? -7.278 7.805 -3.792 1.00 96.06 89 LEU A CA 1
ATOM 712 C C . LEU A 1 89 ? -7.027 8.302 -5.217 1.00 96.06 89 LEU A C 1
ATOM 714 O O . LEU A 1 89 ? -6.760 7.516 -6.135 1.00 96.06 89 LEU A O 1
ATOM 718 N N . ASN A 1 90 ? -7.055 9.617 -5.400 1.00 95.88 90 ASN A N 1
ATOM 719 C CA . ASN A 1 90 ? -6.646 10.240 -6.649 1.00 95.88 90 ASN A CA 1
ATOM 720 C C . ASN A 1 90 ? -5.115 10.315 -6.743 1.00 95.88 90 ASN A C 1
ATOM 722 O O . ASN A 1 90 ? -4.482 11.230 -6.224 1.00 95.88 90 ASN A O 1
ATOM 726 N N . VAL A 1 91 ? -4.510 9.392 -7.492 1.00 95.81 91 VAL A N 1
ATOM 727 C CA . VAL A 1 91 ? -3.051 9.346 -7.713 1.00 95.81 91 VAL A CA 1
ATOM 728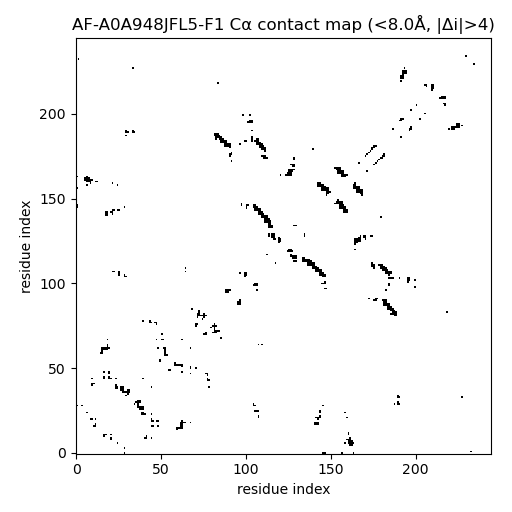 C C . VAL A 1 91 ? -2.465 10.586 -8.405 1.00 95.81 91 VAL A C 1
ATOM 730 O O . VAL A 1 91 ? -1.252 10.780 -8.374 1.00 95.81 91 VAL A O 1
ATOM 733 N N . ARG A 1 92 ? -3.297 11.443 -9.016 1.00 94.69 92 ARG A N 1
ATOM 734 C CA . ARG A 1 92 ? -2.867 12.732 -9.592 1.00 94.69 92 ARG A CA 1
ATOM 735 C C . ARG A 1 92 ? -2.831 13.869 -8.570 1.00 94.69 92 ARG A C 1
ATOM 737 O O . ARG A 1 92 ? -2.350 14.949 -8.893 1.00 94.69 92 ARG A O 1
ATOM 744 N N . ASN A 1 93 ? -3.345 13.645 -7.365 1.00 92.62 93 ASN A N 1
ATOM 745 C CA . ASN A 1 93 ? -3.353 14.612 -6.279 1.00 92.62 93 ASN A CA 1
ATOM 746 C C . ASN A 1 93 ? -2.355 14.174 -5.202 1.00 92.62 93 ASN A C 1
ATOM 748 O O . ASN A 1 93 ? -2.701 13.439 -4.279 1.00 92.62 93 ASN A O 1
ATOM 752 N N . LEU A 1 94 ? -1.099 14.605 -5.326 1.00 88.19 94 LEU A N 1
ATOM 753 C CA . LEU A 1 94 ? -0.051 14.181 -4.396 1.00 88.19 94 LEU A CA 1
ATOM 754 C C . LEU A 1 94 ? -0.316 14.650 -2.953 1.00 88.19 94 LEU A C 1
ATOM 756 O O . LEU A 1 94 ? 0.064 13.961 -2.010 1.00 88.19 94 LEU A O 1
ATOM 760 N N . GLU A 1 95 ? -1.032 15.758 -2.763 1.00 89.19 95 GLU A N 1
ATOM 761 C CA . GLU A 1 95 ? -1.425 16.222 -1.428 1.00 89.19 95 GLU A CA 1
ATOM 762 C C . GLU A 1 95 ? -2.453 15.291 -0.775 1.00 89.19 95 GLU A C 1
ATOM 764 O O . GLU A 1 95 ? -2.343 14.990 0.411 1.00 89.19 95 GLU A O 1
ATOM 769 N N . GLU A 1 96 ? -3.394 14.739 -1.544 1.00 91.31 96 GLU A N 1
ATOM 770 C CA . GLU A 1 96 ? -4.313 13.701 -1.052 1.00 91.31 96 GLU A CA 1
ATOM 771 C C . GLU A 1 96 ? -3.564 12.419 -0.667 1.00 91.31 96 GLU A C 1
ATOM 773 O O . GLU A 1 96 ? -3.864 11.798 0.351 1.00 91.31 96 GLU A O 1
ATOM 778 N N . ILE A 1 97 ? -2.542 12.049 -1.439 1.00 92.44 97 ILE A N 1
ATOM 779 C CA . ILE A 1 97 ? -1.677 10.899 -1.151 1.00 92.44 97 ILE A CA 1
ATOM 780 C C . ILE A 1 97 ? -0.892 11.115 0.146 1.00 92.44 97 ILE A C 1
ATOM 782 O O . ILE A 1 97 ? -0.894 10.244 1.019 1.00 92.44 97 ILE A O 1
ATOM 786 N N . LYS A 1 98 ? -0.255 12.281 0.308 1.00 89.50 98 LYS A N 1
ATOM 787 C CA . LYS A 1 98 ? 0.466 12.648 1.536 1.00 89.50 98 LYS A CA 1
ATOM 788 C C . LYS A 1 98 ? -0.475 12.688 2.737 1.00 89.50 98 LYS A C 1
ATOM 790 O O . LYS A 1 98 ? -0.135 12.124 3.776 1.00 89.50 98 LYS A O 1
ATOM 795 N N . ALA A 1 99 ? -1.662 13.277 2.587 1.00 89.88 99 ALA A N 1
ATOM 796 C CA . ALA A 1 99 ? -2.682 13.308 3.630 1.00 89.88 99 ALA A CA 1
ATOM 797 C C . ALA A 1 99 ? -3.120 11.890 4.025 1.00 89.88 99 ALA A C 1
ATOM 799 O O . ALA A 1 99 ? -3.144 11.566 5.209 1.00 89.88 99 ALA A O 1
ATOM 800 N N . ALA A 1 100 ? -3.381 11.006 3.059 1.00 91.19 100 ALA A N 1
ATOM 801 C CA . ALA A 1 100 ? -3.745 9.622 3.343 1.00 91.19 100 ALA A CA 1
ATOM 802 C C . ALA A 1 100 ? -2.630 8.865 4.086 1.00 91.19 100 ALA A C 1
ATOM 804 O O . ALA A 1 100 ? -2.906 8.169 5.062 1.00 91.19 100 ALA A O 1
ATOM 805 N N . ILE A 1 101 ? -1.369 9.030 3.675 1.00 91.56 101 ILE A N 1
ATOM 806 C CA . ILE A 1 101 ? -0.219 8.440 4.378 1.00 91.56 101 ILE A CA 1
ATOM 807 C C . ILE A 1 101 ? -0.098 9.008 5.800 1.00 91.56 101 ILE A C 1
ATOM 809 O O . ILE A 1 101 ? 0.162 8.253 6.734 1.00 91.56 101 ILE A O 1
ATOM 813 N N . TYR A 1 102 ? -0.294 10.316 5.978 1.00 88.25 102 TYR A N 1
ATOM 814 C CA . TYR A 1 102 ? -0.216 10.971 7.284 1.00 88.25 102 TYR A CA 1
ATOM 815 C C . TYR A 1 102 ? -1.309 10.482 8.244 1.00 88.25 102 TYR A C 1
ATOM 817 O O . TYR A 1 102 ? -1.019 10.156 9.393 1.00 88.25 102 TYR A O 1
ATOM 825 N N . ILE A 1 103 ? -2.549 10.389 7.760 1.00 85.75 103 ILE A N 1
ATOM 826 C CA . ILE A 1 103 ? -3.725 10.043 8.566 1.00 85.75 103 ILE A CA 1
ATOM 827 C C . ILE A 1 103 ? -3.781 8.543 8.870 1.00 85.75 103 ILE A C 1
ATOM 829 O O . ILE A 1 103 ? -4.044 8.149 10.004 1.00 85.75 103 ILE A O 1
ATOM 833 N N . PHE A 1 104 ? -3.541 7.694 7.866 1.00 88.81 104 PHE A N 1
ATOM 834 C CA . PHE A 1 104 ? -3.751 6.243 7.964 1.00 88.81 104 PHE A CA 1
ATOM 835 C C . PHE A 1 104 ? -2.451 5.445 8.122 1.00 88.81 104 PHE A C 1
ATOM 837 O O . PHE A 1 104 ? -2.469 4.218 8.199 1.00 88.81 104 PHE A O 1
ATOM 844 N N . GLY A 1 105 ? -1.306 6.127 8.156 1.00 87.56 105 GLY A N 1
ATOM 845 C CA . GLY A 1 105 ? 0.024 5.533 8.285 1.00 87.56 105 GLY A CA 1
ATOM 846 C C . GLY A 1 105 ? 0.627 5.048 6.964 1.00 87.56 105 GLY A C 1
ATOM 847 O O . GLY A 1 105 ? 1.851 5.000 6.843 1.00 87.56 105 GLY A O 1
ATOM 848 N N . GLY A 1 106 ? -0.190 4.730 5.959 1.00 93.50 106 GLY A N 1
ATOM 849 C CA . GLY A 1 106 ? 0.275 4.327 4.636 1.00 93.50 106 GLY A CA 1
ATOM 850 C C . GLY A 1 106 ? -0.857 4.005 3.665 1.00 93.50 106 GLY A C 1
ATOM 851 O O . GLY A 1 106 ? -2.035 4.005 4.021 1.00 93.50 106 GLY A O 1
ATOM 852 N N . ILE A 1 107 ? -0.481 3.700 2.425 1.00 97.50 107 ILE A N 1
ATOM 853 C CA . ILE A 1 107 ? -1.392 3.316 1.341 1.00 97.50 107 ILE A CA 1
ATOM 854 C C . ILE A 1 107 ? -0.898 2.055 0.623 1.00 97.50 107 ILE A C 1
ATOM 856 O O . ILE A 1 107 ? 0.305 1.780 0.559 1.00 97.50 107 ILE A O 1
ATOM 860 N N . VAL A 1 108 ? -1.841 1.298 0.066 1.00 98.38 108 VAL A N 1
ATOM 861 C CA . VAL A 1 108 ? -1.558 0.239 -0.910 1.00 98.38 108 VAL A CA 1
ATOM 862 C C . VAL A 1 108 ? -1.455 0.910 -2.276 1.00 98.38 108 VAL A C 1
ATOM 864 O O . VAL A 1 108 ? -2.417 1.536 -2.719 1.00 98.38 108 VAL A O 1
ATOM 867 N N . LEU A 1 109 ? -0.296 0.812 -2.919 1.00 98.25 109 LEU A N 1
ATOM 868 C CA . LEU A 1 109 ? 0.011 1.488 -4.176 1.00 98.25 109 LEU A CA 1
ATOM 869 C C . LEU A 1 109 ? 0.283 0.453 -5.268 1.00 98.25 109 LEU A C 1
ATOM 871 O O . LEU A 1 109 ? 1.180 -0.369 -5.117 1.00 98.25 109 LEU A O 1
ATOM 875 N N . GLY A 1 110 ? -0.473 0.504 -6.358 1.00 97.69 110 GLY A N 1
ATOM 876 C CA . GLY A 1 110 ? -0.167 -0.176 -7.613 1.00 97.69 110 GLY A CA 1
ATOM 877 C C . GLY A 1 110 ? 0.538 0.782 -8.571 1.00 97.69 110 GLY A C 1
ATOM 878 O O . GLY A 1 110 ? 0.150 1.946 -8.674 1.00 97.69 110 GLY A O 1
ATOM 879 N N . MET A 1 111 ? 1.569 0.310 -9.270 1.00 96.12 111 MET A N 1
ATOM 880 C CA . MET A 1 111 ? 2.293 1.087 -10.278 1.00 96.12 111 MET A CA 1
ATOM 881 C C . MET A 1 111 ? 2.826 0.208 -11.406 1.00 96.12 111 MET A C 1
ATOM 883 O O . MET A 1 111 ? 2.986 -1.003 -11.249 1.00 96.12 111 MET A O 1
ATOM 887 N N . ALA A 1 112 ? 3.151 0.830 -12.535 1.00 94.94 112 ALA A N 1
ATOM 888 C CA . ALA A 1 112 ? 3.936 0.177 -13.573 1.00 94.94 112 ALA A CA 1
ATOM 889 C C . ALA A 1 112 ? 5.423 0.175 -13.206 1.00 94.94 112 ALA A C 1
ATOM 891 O O . ALA A 1 112 ? 5.917 1.132 -12.614 1.00 94.94 112 ALA A O 1
ATOM 892 N N . VAL A 1 113 ? 6.139 -0.880 -13.581 1.00 94.12 113 VAL A N 1
ATOM 893 C CA . VAL A 1 113 ? 7.578 -1.027 -13.338 1.00 94.12 113 VAL A CA 1
ATOM 894 C C . VAL A 1 113 ? 8.305 -1.063 -14.673 1.00 94.12 113 VAL A C 1
ATOM 896 O O . VAL A 1 113 ? 7.891 -1.757 -15.598 1.00 94.12 113 VAL A O 1
ATOM 899 N N . GLN A 1 114 ? 9.388 -0.301 -14.767 1.00 95.12 114 GLN A N 1
ATOM 900 C CA . GLN A 1 114 ? 10.320 -0.279 -15.888 1.00 95.12 114 GLN A CA 1
ATOM 901 C C . GLN A 1 114 ? 11.551 -1.142 -15.589 1.00 95.12 114 GLN A C 1
ATOM 903 O O . GLN A 1 114 ? 11.913 -1.344 -14.426 1.00 95.12 114 GLN A O 1
ATOM 908 N N . ALA A 1 115 ? 12.263 -1.586 -16.625 1.00 94.62 115 ALA A N 1
ATOM 909 C CA . ALA A 1 115 ? 13.562 -2.235 -16.433 1.00 94.62 115 ALA A CA 1
ATOM 910 C C . ALA A 1 115 ? 14.526 -1.329 -15.641 1.00 94.62 115 ALA A C 1
ATOM 912 O O . ALA A 1 115 ? 15.153 -1.788 -14.689 1.00 94.62 115 ALA A O 1
ATOM 913 N N . GLY A 1 116 ? 14.533 -0.028 -15.943 1.00 95.50 116 GLY A N 1
ATOM 914 C CA . GLY A 1 116 ? 15.381 0.949 -15.254 1.00 95.50 116 GLY A CA 1
ATOM 915 C C . GLY A 1 116 ? 15.004 1.155 -13.791 1.00 95.50 116 GLY A C 1
ATOM 916 O O . GLY A 1 116 ? 15.876 1.156 -12.931 1.00 95.50 116 GLY A O 1
ATOM 917 N N . THR A 1 117 ? 13.707 1.173 -13.458 1.00 93.75 117 THR A N 1
ATOM 918 C CA . THR A 1 117 ? 13.284 1.230 -12.045 1.00 93.75 117 THR A CA 1
ATOM 919 C C . THR A 1 117 ? 13.725 -0.001 -11.248 1.00 93.75 117 THR A C 1
ATOM 921 O O . THR A 1 117 ? 13.989 0.095 -10.050 1.00 93.75 117 THR A O 1
ATOM 924 N N . MET A 1 118 ? 13.821 -1.174 -11.892 1.00 93.62 118 MET A N 1
ATOM 925 C CA . MET A 1 118 ? 14.370 -2.368 -11.242 1.00 93.62 118 MET A CA 1
ATOM 926 C C . MET A 1 118 ? 15.882 -2.241 -11.051 1.00 93.62 118 MET A C 1
ATOM 928 O O . MET A 1 118 ? 16.381 -2.594 -9.983 1.00 93.62 118 MET A O 1
ATOM 932 N N . ASN A 1 119 ? 16.599 -1.701 -12.041 1.00 95.19 119 ASN A N 1
ATOM 933 C CA . ASN A 1 119 ? 18.027 -1.403 -11.923 1.00 95.19 119 ASN A CA 1
ATOM 934 C C . ASN A 1 119 ? 18.291 -0.433 -10.764 1.00 95.19 119 ASN A C 1
ATOM 936 O O . ASN A 1 119 ? 19.093 -0.758 -9.891 1.00 95.19 119 ASN A O 1
ATOM 940 N N . ASP A 1 120 ? 17.542 0.673 -10.671 1.00 95.88 120 ASP A N 1
ATOM 941 C CA . ASP A 1 120 ? 17.629 1.622 -9.552 1.00 95.88 120 ASP A CA 1
ATOM 942 C C . ASP A 1 120 ? 17.458 0.916 -8.206 1.00 95.88 120 ASP A C 1
ATOM 944 O O . ASP A 1 120 ? 18.240 1.122 -7.275 1.00 95.88 120 ASP A O 1
ATOM 948 N N . PHE A 1 121 ? 16.467 0.024 -8.108 1.00 94.88 121 PHE A N 1
ATOM 949 C CA . PHE A 1 121 ? 16.244 -0.766 -6.907 1.00 94.88 121 PHE A CA 1
ATOM 950 C C . PHE A 1 121 ? 17.467 -1.630 -6.565 1.00 94.88 121 PHE A C 1
ATOM 952 O O . PHE A 1 121 ? 17.933 -1.601 -5.423 1.00 94.88 121 PHE A O 1
ATOM 959 N N . TYR A 1 122 ? 18.011 -2.400 -7.515 1.00 93.88 122 TYR A N 1
ATOM 960 C CA . TYR A 1 122 ? 19.199 -3.237 -7.292 1.00 93.88 122 TYR A CA 1
ATOM 961 C C . TYR A 1 122 ? 20.441 -2.420 -6.922 1.00 93.88 122 TYR A C 1
ATOM 963 O O . TYR A 1 122 ? 21.177 -2.822 -6.017 1.00 93.88 122 TYR A O 1
ATOM 971 N N . GLU A 1 123 ? 20.611 -1.252 -7.535 1.00 96.31 123 GLU A N 1
ATOM 972 C CA . GLU A 1 123 ? 21.687 -0.295 -7.263 1.00 96.31 123 GLU A CA 1
ATOM 973 C C . GLU A 1 123 ? 21.461 0.550 -5.999 1.00 96.31 123 GLU A C 1
ATOM 975 O O . GLU A 1 123 ? 22.329 1.336 -5.623 1.00 96.31 123 GLU A O 1
ATOM 980 N N . GLN A 1 124 ? 20.333 0.362 -5.304 1.00 93.81 124 GLN A N 1
ATOM 981 C CA . GLN A 1 124 ? 19.960 1.082 -4.079 1.00 93.81 124 GLN A CA 1
ATOM 982 C C . GLN A 1 124 ? 19.833 2.601 -4.273 1.00 93.81 124 GLN A C 1
ATOM 984 O O . GLN A 1 124 ? 20.142 3.388 -3.376 1.00 93.81 124 GLN A O 1
ATOM 989 N N . LYS A 1 125 ? 19.347 3.009 -5.443 1.00 94.38 125 LYS A N 1
ATOM 990 C CA . LYS A 1 125 ? 18.990 4.390 -5.771 1.00 94.38 125 LYS A CA 1
ATOM 991 C C . LYS A 1 125 ? 17.493 4.631 -5.528 1.00 94.38 125 LYS A C 1
ATOM 993 O O . LYS A 1 125 ? 16.717 3.672 -5.450 1.00 94.38 125 LYS A O 1
ATOM 998 N N . PRO A 1 126 ? 17.058 5.897 -5.396 1.00 94.00 126 PRO A N 1
ATOM 999 C CA . PRO A 1 126 ? 15.657 6.245 -5.612 1.00 94.00 126 PRO A CA 1
ATOM 1000 C C . PRO A 1 126 ? 15.184 5.679 -6.957 1.00 94.00 126 PRO A C 1
ATOM 1002 O O . PRO A 1 126 ? 15.905 5.799 -7.942 1.00 94.00 126 PRO A O 1
ATOM 1005 N N . LEU A 1 127 ? 14.002 5.063 -6.991 1.00 95.31 127 LEU A N 1
ATOM 1006 C CA . LEU A 1 127 ? 13.415 4.570 -8.232 1.00 95.31 127 LEU A CA 1
ATOM 1007 C C . LEU A 1 127 ? 12.950 5.764 -9.053 1.00 95.31 127 LEU A C 1
ATOM 1009 O O . LEU A 1 127 ? 12.087 6.525 -8.595 1.00 95.31 127 LEU A O 1
ATOM 1013 N N . ASP A 1 128 ? 13.495 5.889 -10.257 1.00 95.25 128 ASP A N 1
ATOM 1014 C CA . ASP A 1 128 ? 13.262 7.022 -11.139 1.00 95.25 128 ASP A CA 1
ATOM 1015 C C . ASP A 1 128 ? 12.568 6.623 -12.452 1.00 95.25 128 ASP A C 1
ATOM 1017 O O . ASP A 1 128 ? 12.441 5.446 -12.782 1.00 95.25 128 ASP A O 1
ATOM 1021 N N . TYR A 1 129 ? 12.074 7.602 -13.211 1.00 94.94 129 TYR A N 1
ATOM 1022 C CA . TYR A 1 129 ? 11.510 7.354 -14.538 1.00 94.94 129 TYR A CA 1
ATOM 1023 C C . TYR A 1 129 ? 12.601 7.284 -15.612 1.00 94.94 129 TYR A C 1
ATOM 1025 O O . TYR A 1 129 ? 13.393 8.211 -15.774 1.00 94.94 129 TYR A O 1
ATOM 1033 N N . HIS A 1 130 ? 12.552 6.243 -16.444 1.00 94.19 130 HIS A N 1
ATOM 1034 C CA . HIS A 1 130 ? 13.500 6.021 -17.535 1.00 94.19 130 HIS A CA 1
ATOM 1035 C C . HIS A 1 130 ? 12.794 6.139 -18.896 1.00 94.19 130 HIS A C 1
ATOM 1037 O O . HIS A 1 130 ? 11.893 5.353 -19.184 1.00 94.19 130 HIS A O 1
ATOM 1043 N N . PRO A 1 131 ? 13.146 7.104 -19.767 1.00 87.19 131 PRO A N 1
ATOM 1044 C CA . PRO A 1 131 ? 12.444 7.310 -21.039 1.00 87.19 131 PRO A CA 1
ATOM 1045 C C . PRO A 1 131 ? 12.938 6.446 -22.217 1.00 87.19 131 PRO A C 1
ATOM 1047 O O . PRO A 1 131 ? 12.239 6.372 -23.225 1.00 87.19 131 PRO A O 1
ATOM 1050 N N . ILE A 1 132 ? 14.135 5.839 -22.154 1.00 77.75 132 ILE A N 1
ATOM 1051 C CA . ILE A 1 132 ? 14.804 5.199 -23.312 1.00 77.75 132 ILE A CA 1
ATOM 1052 C C . ILE A 1 132 ? 15.530 3.919 -22.877 1.00 77.75 132 ILE A C 1
ATOM 1054 O O . ILE A 1 132 ? 16.147 3.926 -21.818 1.00 77.75 132 ILE A O 1
ATOM 1058 N N . ASN A 1 133 ? 15.492 2.860 -23.707 1.00 66.81 133 ASN A N 1
ATOM 1059 C CA . ASN A 1 133 ? 16.113 1.521 -23.558 1.00 66.81 133 ASN A CA 1
ATOM 1060 C C . ASN A 1 133 ? 15.691 0.718 -22.314 1.00 66.81 133 ASN A C 1
ATOM 1062 O O . ASN A 1 133 ? 15.351 -0.456 -22.416 1.00 66.81 133 ASN A O 1
ATOM 1066 N N . GLU A 1 134 ? 15.640 1.367 -21.162 1.00 76.62 134 GLU A N 1
ATOM 1067 C CA . GLU A 1 134 ? 15.211 0.836 -19.873 1.00 76.62 134 GLU A CA 1
ATOM 1068 C C . GLU A 1 134 ? 13.774 1.248 -19.522 1.00 76.62 134 GLU A C 1
ATOM 1070 O O . GLU A 1 134 ? 13.229 0.803 -18.515 1.00 76.62 134 GLU A O 1
ATOM 1075 N N . GLY A 1 135 ? 13.143 2.064 -20.373 1.00 80.81 135 GLY A N 1
ATOM 1076 C CA . GLY A 1 135 ? 11.801 2.610 -20.170 1.00 80.81 135 GLY A CA 1
ATOM 1077 C C . GLY A 1 135 ? 10.634 1.683 -20.504 1.00 80.81 135 GLY A C 1
ATOM 1078 O O . GLY A 1 135 ? 9.476 2.052 -20.292 1.00 80.81 135 GLY A O 1
ATOM 1079 N N . ASN A 1 136 ? 10.911 0.487 -21.027 1.00 88.00 136 ASN A N 1
ATOM 1080 C CA . ASN A 1 136 ? 9.873 -0.496 -21.312 1.00 88.00 136 ASN A CA 1
ATOM 1081 C C . ASN A 1 136 ? 9.244 -0.983 -20.005 1.00 88.00 136 ASN A C 1
ATOM 1083 O O . ASN A 1 136 ? 9.961 -1.361 -19.076 1.00 88.00 136 ASN A O 1
ATOM 1087 N N . ILE A 1 137 ? 7.911 -1.002 -19.957 1.00 91.50 137 ILE A N 1
ATOM 1088 C CA . ILE A 1 137 ? 7.177 -1.576 -18.830 1.00 91.50 137 ILE A CA 1
ATOM 1089 C C . ILE A 1 137 ? 7.424 -3.086 -18.810 1.00 91.50 137 ILE A C 1
ATOM 1091 O O . ILE A 1 137 ? 7.107 -3.785 -19.771 1.00 91.50 137 ILE A O 1
ATOM 1095 N N . THR A 1 138 ? 7.998 -3.582 -17.718 1.00 91.38 138 THR A N 1
ATOM 1096 C CA . THR A 1 138 ? 8.276 -5.007 -17.491 1.00 91.38 138 THR A CA 1
ATOM 1097 C C . THR A 1 138 ? 7.143 -5.703 -16.747 1.00 91.38 138 THR A C 1
ATOM 1099 O O . THR A 1 138 ? 7.024 -6.923 -16.814 1.00 91.38 138 THR A O 1
ATOM 1102 N N . GLY A 1 139 ? 6.288 -4.937 -16.068 1.00 91.94 139 GLY A N 1
ATOM 1103 C CA . GLY A 1 139 ? 5.113 -5.451 -15.383 1.00 91.94 139 GLY A CA 1
ATOM 1104 C C . GLY A 1 139 ? 4.406 -4.394 -14.545 1.00 91.94 139 GLY A C 1
ATOM 1105 O O . GLY A 1 139 ? 4.782 -3.221 -14.528 1.00 91.94 139 GLY A O 1
ATOM 1106 N N . LEU A 1 140 ? 3.372 -4.839 -13.839 1.00 94.56 140 LEU A N 1
ATOM 1107 C CA . LEU A 1 140 ? 2.680 -4.067 -12.812 1.00 94.56 140 LEU A CA 1
ATOM 1108 C C . LEU A 1 140 ? 3.073 -4.608 -11.438 1.00 94.56 140 LEU A C 1
ATOM 1110 O O . LEU A 1 140 ? 3.298 -5.809 -11.283 1.00 94.56 140 LEU A O 1
ATOM 1114 N N . HIS A 1 141 ? 3.151 -3.731 -10.443 1.00 96.75 141 HIS A N 1
ATOM 1115 C CA . HIS A 1 141 ? 3.611 -4.095 -9.110 1.00 96.75 141 HIS A CA 1
ATOM 1116 C C . HIS A 1 141 ? 2.850 -3.352 -8.024 1.00 96.75 141 HIS A C 1
ATOM 1118 O O . HIS A 1 141 ? 2.594 -2.154 -8.144 1.00 96.75 141 HIS A O 1
ATOM 1124 N N . ALA A 1 142 ? 2.521 -4.067 -6.950 1.00 97.88 142 ALA A N 1
ATOM 1125 C CA . ALA A 1 142 ? 1.936 -3.491 -5.751 1.00 97.88 142 ALA A CA 1
ATOM 1126 C C . ALA A 1 142 ? 2.988 -3.357 -4.647 1.00 97.88 142 ALA A C 1
ATOM 1128 O O . ALA A 1 142 ? 3.769 -4.281 -4.398 1.00 97.88 142 ALA A O 1
ATOM 1129 N N . ILE A 1 143 ? 2.989 -2.198 -3.993 1.00 97.25 143 ILE A N 1
ATOM 1130 C CA . ILE A 1 143 ? 3.959 -1.785 -2.982 1.00 97.25 143 ILE A CA 1
ATOM 1131 C C . ILE A 1 143 ? 3.274 -1.013 -1.853 1.00 97.25 143 ILE A C 1
ATOM 1133 O O . ILE A 1 143 ? 2.219 -0.399 -2.028 1.00 97.25 143 ILE A O 1
ATOM 1137 N N . LEU A 1 144 ? 3.893 -1.013 -0.674 1.00 97.88 144 LEU A N 1
ATOM 1138 C CA . LEU A 1 144 ? 3.453 -0.176 0.442 1.00 97.88 144 LEU A CA 1
ATOM 1139 C C . LEU A 1 144 ? 4.114 1.195 0.313 1.00 97.88 144 LEU A C 1
ATOM 1141 O O . LEU A 1 144 ? 5.339 1.263 0.337 1.00 97.88 144 LEU A O 1
ATOM 1145 N N . ALA A 1 145 ? 3.337 2.274 0.273 1.00 96.06 145 ALA A N 1
ATOM 1146 C CA . ALA A 1 145 ? 3.844 3.628 0.491 1.00 96.06 145 ALA A CA 1
ATOM 1147 C C . ALA A 1 145 ? 3.495 4.073 1.918 1.00 96.06 145 ALA A C 1
ATOM 1149 O O . ALA A 1 145 ? 2.327 4.096 2.297 1.00 96.06 145 ALA A O 1
ATOM 1150 N N . GLY A 1 146 ? 4.509 4.376 2.731 1.00 91.56 146 GLY A N 1
ATOM 1151 C CA . GLY A 1 146 ? 4.358 4.585 4.183 1.00 91.56 146 GLY A CA 1
ATOM 1152 C C . GLY A 1 146 ? 5.098 5.810 4.719 1.00 91.56 146 GLY A C 1
ATOM 1153 O O . GLY A 1 146 ? 5.441 5.873 5.904 1.00 91.56 146 GLY A O 1
ATOM 1154 N N . GLY A 1 147 ? 5.435 6.748 3.835 1.00 89.12 147 GLY A N 1
ATOM 1155 C CA . GLY A 1 147 ? 6.037 8.028 4.184 1.00 89.12 147 GLY A CA 1
ATOM 1156 C C . GLY A 1 147 ? 6.345 8.869 2.950 1.00 89.12 147 GLY A C 1
ATOM 1157 O O . GLY A 1 147 ? 6.156 8.429 1.821 1.00 89.12 147 GLY A O 1
ATOM 1158 N N . TYR A 1 148 ? 6.870 10.063 3.181 1.00 84.88 148 TYR A N 1
ATOM 1159 C CA . TYR A 1 148 ? 7.380 10.980 2.162 1.00 84.88 148 TYR A CA 1
ATOM 1160 C C . TYR A 1 148 ? 8.556 11.770 2.754 1.00 84.88 148 TYR A C 1
ATOM 1162 O O . TYR A 1 148 ? 8.725 11.797 3.977 1.00 84.88 148 TYR A O 1
ATOM 1170 N N . MET A 1 149 ? 9.413 12.342 1.908 1.00 75.69 149 MET A N 1
ATOM 1171 C CA . MET A 1 149 ? 10.666 12.981 2.344 1.00 75.69 149 MET A CA 1
ATOM 1172 C C . MET A 1 149 ? 10.498 14.410 2.902 1.00 75.69 149 MET A C 1
ATOM 1174 O O . MET A 1 149 ? 11.468 14.970 3.412 1.00 75.69 149 MET A O 1
ATOM 1178 N N . GLY A 1 150 ? 9.280 14.962 2.889 1.00 65.25 150 GLY A N 1
ATOM 1179 C CA . GLY A 1 150 ? 8.920 16.257 3.488 1.00 65.25 150 GLY A CA 1
ATOM 1180 C C . GLY A 1 150 ? 8.635 17.343 2.446 1.00 65.25 150 GLY A C 1
ATOM 1181 O O . GLY A 1 150 ? 8.603 17.069 1.256 1.00 65.25 150 GLY A O 1
ATOM 1182 N N . GLU A 1 151 ? 8.425 18.587 2.883 1.00 57.91 151 GLU A N 1
ATOM 1183 C CA . GLU A 1 151 ? 8.008 19.705 2.008 1.00 57.91 151 GLU A CA 1
ATOM 1184 C C . GLU A 1 151 ? 9.044 20.083 0.932 1.00 57.91 151 GLU A C 1
ATOM 1186 O O . GLU A 1 151 ? 8.693 20.679 -0.079 1.00 57.91 151 GLU A O 1
ATOM 1191 N N . SER A 1 152 ? 10.319 19.733 1.129 1.00 53.69 152 SER A N 1
ATOM 1192 C CA . SER A 1 152 ? 11.403 20.053 0.190 1.00 53.69 152 SER A CA 1
ATOM 1193 C C . SER A 1 152 ? 11.644 18.987 -0.881 1.00 53.69 152 SER A C 1
ATOM 1195 O O . SER A 1 152 ? 12.392 19.248 -1.823 1.00 53.69 152 SER A O 1
ATOM 1197 N N . ARG A 1 153 ? 11.050 17.791 -0.741 1.00 65.62 153 ARG A N 1
ATOM 1198 C CA . ARG A 1 153 ? 11.108 16.703 -1.727 1.00 65.62 153 ARG A CA 1
ATOM 1199 C C . ARG A 1 153 ? 9.840 15.863 -1.683 1.00 65.62 153 ARG A C 1
ATOM 1201 O O . ARG A 1 153 ? 9.584 15.162 -0.705 1.00 65.62 153 ARG A O 1
ATOM 1208 N N . ASP A 1 154 ? 9.145 15.849 -2.811 1.00 73.38 154 ASP A N 1
ATOM 1209 C CA . ASP A 1 154 ? 7.910 15.097 -3.049 1.00 73.38 154 ASP A CA 1
ATOM 1210 C C . ASP A 1 154 ? 8.104 13.578 -3.183 1.00 73.38 154 ASP A C 1
ATOM 1212 O O . ASP A 1 154 ? 7.160 12.842 -3.472 1.00 73.38 154 ASP A O 1
ATOM 1216 N N . ASP A 1 155 ? 9.317 13.091 -2.922 1.00 85.12 155 ASP A N 1
ATOM 1217 C CA . ASP A 1 155 ? 9.643 11.676 -2.976 1.00 85.12 155 ASP A CA 1
ATOM 1218 C C . ASP A 1 155 ? 8.830 10.878 -1.949 1.00 85.12 155 ASP A C 1
ATOM 1220 O O . ASP A 1 155 ? 8.828 11.162 -0.741 1.00 85.12 155 ASP A O 1
ATOM 1224 N N . VAL A 1 156 ? 8.188 9.814 -2.426 1.00 90.88 156 VAL A N 1
ATOM 1225 C CA . VAL A 1 156 ? 7.374 8.914 -1.605 1.00 90.88 156 VAL A CA 1
ATOM 1226 C C . VAL A 1 156 ? 8.243 7.766 -1.109 1.00 90.88 156 VAL A C 1
ATOM 1228 O O . VAL A 1 156 ? 8.893 7.073 -1.890 1.00 90.88 156 VAL A O 1
ATOM 1231 N N . ARG A 1 157 ? 8.250 7.527 0.204 1.00 92.75 157 ARG A N 1
ATOM 1232 C CA . ARG A 1 157 ? 8.951 6.391 0.813 1.00 92.75 157 ARG A CA 1
ATOM 1233 C C . ARG A 1 157 ? 8.094 5.139 0.719 1.00 92.75 157 ARG A C 1
ATOM 1235 O O . ARG A 1 157 ? 6.968 5.103 1.225 1.00 92.75 157 ARG A O 1
ATOM 1242 N N . ILE A 1 158 ? 8.673 4.095 0.148 1.00 95.00 158 ILE A N 1
ATOM 1243 C CA . ILE A 1 158 ? 7.991 2.837 -0.129 1.00 95.00 158 ILE A CA 1
ATOM 1244 C C . ILE A 1 158 ? 8.720 1.643 0.486 1.00 95.00 158 ILE A C 1
ATOM 1246 O O . ILE A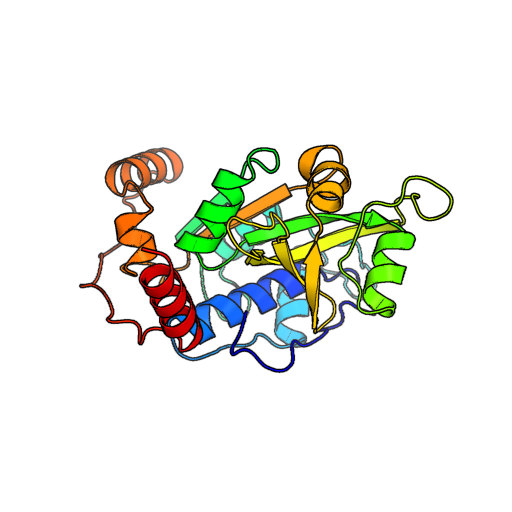 1 158 ? 9.901 1.718 0.826 1.00 95.00 158 ILE A O 1
ATOM 1250 N N . VAL A 1 159 ? 8.009 0.524 0.594 1.00 95.62 159 VAL A N 1
ATOM 1251 C CA . VAL A 1 159 ? 8.552 -0.796 0.915 1.00 95.62 159 VAL A CA 1
ATOM 1252 C C . VAL A 1 159 ? 8.225 -1.744 -0.228 1.00 95.62 159 VAL A C 1
ATOM 1254 O O . VAL A 1 15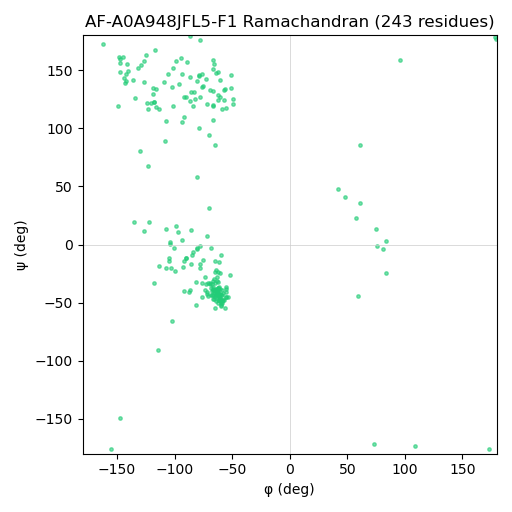9 ? 7.055 -1.978 -0.539 1.00 95.62 159 VAL A O 1
ATOM 1257 N N . THR A 1 160 ? 9.260 -2.335 -0.816 1.00 94.81 160 THR A N 1
ATOM 1258 C CA . THR A 1 160 ? 9.134 -3.372 -1.843 1.00 94.81 160 THR A CA 1
ATOM 1259 C C . THR A 1 160 ? 10.283 -4.366 -1.741 1.00 94.81 160 THR A C 1
ATOM 1261 O O . THR A 1 160 ? 11.377 -4.019 -1.293 1.00 94.81 160 THR A O 1
ATOM 1264 N N . TRP A 1 161 ? 10.011 -5.625 -2.100 1.00 94.19 161 TRP A N 1
ATOM 1265 C CA . TRP A 1 161 ? 10.978 -6.731 -2.091 1.00 94.19 161 TRP A CA 1
ATOM 1266 C C . TRP A 1 161 ? 11.891 -6.755 -0.847 1.00 94.19 161 TRP A C 1
ATOM 1268 O O . TRP A 1 161 ? 13.110 -6.876 -0.943 1.00 94.19 161 TRP A O 1
ATOM 1278 N N . GLY A 1 162 ? 11.294 -6.620 0.340 1.00 93.75 162 GLY A N 1
ATOM 1279 C CA . GLY A 1 162 ? 12.010 -6.726 1.613 1.00 93.75 162 GLY A CA 1
ATOM 1280 C C . GLY A 1 162 ? 12.893 -5.528 1.988 1.00 93.75 162 GLY A C 1
ATOM 1281 O O . GLY A 1 162 ? 13.676 -5.627 2.934 1.00 93.75 162 GLY A O 1
ATOM 1282 N N . ARG A 1 163 ? 12.769 -4.373 1.322 1.00 91.50 163 ARG A N 1
ATOM 1283 C CA . ARG A 1 163 ? 13.480 -3.154 1.743 1.00 91.50 163 ARG A CA 1
ATOM 1284 C C . ARG A 1 163 ? 12.697 -1.870 1.525 1.00 91.50 163 ARG A C 1
ATOM 1286 O O . ARG A 1 163 ? 11.754 -1.808 0.741 1.00 91.50 163 ARG A O 1
ATOM 1293 N N . GLU A 1 164 ? 13.137 -0.841 2.239 1.00 92.62 164 GLU A N 1
ATOM 1294 C CA . GLU A 1 164 ? 12.716 0.535 2.000 1.00 92.62 164 GLU A CA 1
ATOM 1295 C C . GLU A 1 164 ? 13.462 1.124 0.804 1.00 92.62 164 GLU A C 1
ATOM 1297 O O . GLU A 1 164 ? 14.640 0.837 0.593 1.00 92.62 164 GLU A O 1
ATOM 1302 N N . CYS A 1 165 ? 12.775 1.968 0.047 1.00 91.31 165 CYS A N 1
ATOM 1303 C CA . CYS A 1 165 ? 13.342 2.811 -1.002 1.00 91.31 165 CYS A CA 1
ATOM 1304 C C . CYS A 1 165 ? 12.429 4.029 -1.214 1.00 91.31 165 CYS A C 1
ATOM 1306 O O . CYS A 1 165 ? 11.467 4.232 -0.465 1.00 91.31 165 CYS A O 1
ATOM 1308 N N . THR A 1 166 ? 12.744 4.875 -2.190 1.00 93.75 166 THR A N 1
ATOM 1309 C CA . THR A 1 166 ? 11.978 6.088 -2.501 1.00 93.75 166 THR A CA 1
ATOM 1310 C C . THR A 1 166 ? 11.584 6.103 -3.967 1.00 93.75 166 THR A C 1
ATOM 1312 O O . THR A 1 166 ? 12.394 5.746 -4.814 1.00 93.75 166 THR A O 1
ATOM 1315 N N . LEU A 1 167 ? 10.360 6.535 -4.261 1.00 93.50 167 LEU A N 1
ATOM 1316 C CA . LEU A 1 167 ? 9.926 6.915 -5.603 1.00 93.50 167 LEU A CA 1
ATOM 1317 C C . LEU A 1 167 ? 10.209 8.400 -5.788 1.00 93.50 167 LEU A C 1
ATOM 1319 O O . LEU A 1 167 ? 9.761 9.194 -4.960 1.00 93.50 167 LEU A O 1
ATOM 1323 N N . THR A 1 168 ? 10.918 8.768 -6.853 1.00 94.31 168 THR A N 1
ATOM 1324 C CA . THR A 1 168 ? 11.076 10.181 -7.217 1.00 94.31 168 THR A CA 1
ATOM 1325 C C . THR A 1 168 ? 9.733 10.779 -7.642 1.00 94.31 168 THR A C 1
ATOM 1327 O O . THR A 1 168 ? 8.821 10.065 -8.076 1.00 94.31 168 THR A O 1
ATOM 1330 N N . GLN A 1 169 ? 9.614 12.104 -7.580 1.00 91.69 169 GLN A N 1
ATOM 1331 C CA . GLN A 1 169 ? 8.432 12.803 -8.093 1.00 91.69 169 GLN A CA 1
ATOM 1332 C C . GLN A 1 169 ? 8.141 12.464 -9.568 1.00 91.69 169 GLN A C 1
ATOM 1334 O O . GLN A 1 169 ? 7.001 12.166 -9.923 1.00 91.69 169 GLN A O 1
ATOM 1339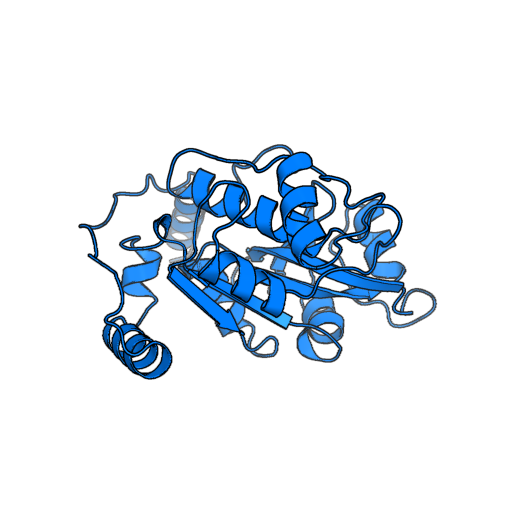 N N . ILE A 1 170 ? 9.156 12.454 -10.439 1.00 92.19 170 ILE A N 1
ATOM 1340 C CA . ILE A 1 170 ? 8.944 12.154 -11.864 1.00 92.19 170 ILE A CA 1
ATOM 1341 C C . ILE A 1 170 ? 8.554 10.684 -12.086 1.00 92.19 170 ILE A C 1
ATOM 1343 O O . ILE A 1 170 ? 7.715 10.398 -12.942 1.00 92.19 170 ILE A O 1
ATOM 1347 N N . CYS A 1 171 ? 9.076 9.755 -11.279 1.00 93.88 171 CYS A N 1
ATOM 1348 C CA . CYS A 1 171 ? 8.622 8.366 -11.264 1.00 93.88 171 CYS A CA 1
ATOM 1349 C C . CYS A 1 171 ? 7.137 8.273 -10.893 1.00 93.88 171 CYS A C 1
ATOM 1351 O O . CYS A 1 171 ? 6.364 7.634 -11.612 1.00 93.88 171 CYS A O 1
ATOM 1353 N N . TRP A 1 172 ? 6.707 8.984 -9.844 1.00 94.12 172 TRP A N 1
ATOM 1354 C CA . TRP A 1 172 ? 5.295 9.071 -9.467 1.00 94.12 172 TRP A CA 1
ATOM 1355 C C . TRP A 1 172 ? 4.435 9.593 -10.621 1.00 94.12 172 TRP A C 1
ATOM 1357 O O . TRP A 1 172 ? 3.481 8.941 -11.049 1.00 94.12 172 TRP A O 1
ATOM 1367 N N . GLU A 1 173 ? 4.786 10.751 -11.175 1.00 92.88 173 GLU A N 1
ATOM 1368 C CA . GLU A 1 173 ? 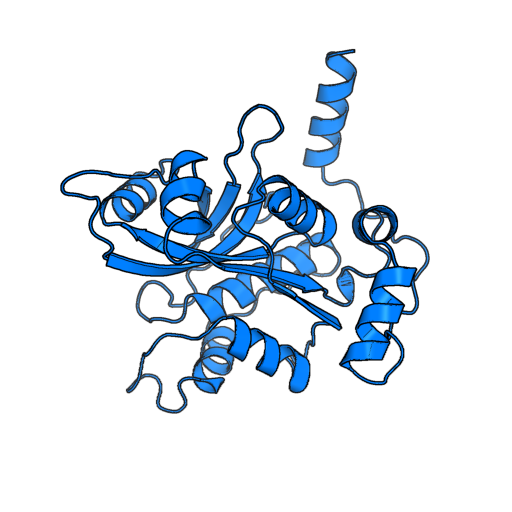4.028 11.383 -12.253 1.00 92.88 173 GLU A CA 1
ATOM 1369 C C . GLU A 1 173 ? 3.902 10.477 -13.483 1.00 92.88 173 GLU A C 1
ATOM 1371 O O . GLU A 1 173 ? 2.836 10.400 -14.100 1.00 92.88 173 GLU A O 1
ATOM 1376 N N . LYS A 1 174 ? 4.977 9.782 -13.866 1.00 93.12 174 LYS A N 1
ATOM 1377 C CA . LYS A 1 174 ? 5.018 9.005 -15.109 1.00 93.12 174 LYS A CA 1
ATOM 1378 C C . LYS A 1 174 ? 4.494 7.584 -14.962 1.00 93.12 174 LYS A C 1
ATOM 1380 O O . LYS A 1 174 ? 3.786 7.136 -15.861 1.00 93.12 174 LYS A O 1
ATOM 1385 N N . LEU A 1 175 ? 4.813 6.890 -13.873 1.00 93.88 175 LEU A N 1
ATOM 1386 C CA . LEU A 1 175 ? 4.516 5.461 -13.709 1.00 93.88 175 LEU A CA 1
ATOM 1387 C C . LEU A 1 175 ? 3.317 5.183 -12.802 1.00 93.88 175 LEU A C 1
ATOM 1389 O O . LEU A 1 175 ? 2.709 4.116 -12.911 1.00 93.88 175 LEU A O 1
ATOM 1393 N N . VAL A 1 176 ? 2.935 6.148 -11.961 1.00 94.38 176 VAL A N 1
ATOM 1394 C CA . VAL A 1 176 ? 1.731 6.065 -11.128 1.00 94.38 176 VAL A CA 1
ATOM 1395 C C . VAL A 1 176 ? 0.615 6.913 -11.739 1.00 94.38 176 VAL A C 1
ATOM 1397 O O . VAL A 1 176 ? -0.384 6.382 -12.217 1.00 94.38 176 VAL A O 1
ATOM 1400 N N . ALA A 1 177 ? 0.783 8.235 -11.780 1.00 92.38 177 ALA A N 1
ATOM 1401 C CA . ALA A 1 177 ? -0.313 9.167 -12.041 1.00 92.38 177 ALA A CA 1
ATOM 1402 C C . ALA A 1 177 ? -0.832 9.155 -13.494 1.00 92.38 177 ALA A C 1
ATOM 1404 O O . ALA A 1 177 ? -2.023 9.377 -13.729 1.00 92.38 177 ALA A O 1
ATOM 1405 N N . ASN A 1 178 ? 0.045 8.914 -14.475 1.00 85.88 178 ASN A N 1
ATOM 1406 C CA . ASN A 1 178 ? -0.288 9.049 -15.899 1.00 85.88 178 ASN A CA 1
ATOM 1407 C C . ASN A 1 178 ? -0.498 7.738 -16.659 1.00 85.88 178 ASN A C 1
ATOM 1409 O O . ASN A 1 178 ? -1.022 7.784 -17.769 1.00 85.88 178 ASN A O 1
ATOM 1413 N N . GLN A 1 179 ? -0.104 6.599 -16.096 1.00 74.88 179 GLN A N 1
ATOM 1414 C CA . GLN A 1 179 ? -0.176 5.315 -16.789 1.00 74.88 179 GLN A CA 1
ATOM 1415 C C . GLN A 1 179 ? -1.178 4.365 -16.129 1.00 74.88 179 GLN A C 1
ATOM 1417 O O . GLN A 1 179 ? -2.355 4.371 -16.480 1.00 74.88 179 GLN A O 1
ATOM 1422 N N . TYR A 1 180 ? -0.707 3.559 -15.175 1.00 76.44 180 TYR A N 1
ATOM 1423 C CA . TYR A 1 180 ? -1.417 2.382 -14.664 1.00 76.44 180 TYR A CA 1
ATOM 1424 C C . TYR A 1 180 ? -1.567 2.391 -13.138 1.00 76.44 180 TYR A C 1
ATOM 1426 O O . TYR A 1 180 ? -1.893 1.366 -12.546 1.00 76.44 180 TYR A O 1
ATOM 1434 N N . GLY A 1 181 ? -1.277 3.519 -12.487 1.00 90.69 181 GLY A N 1
ATOM 1435 C CA . GLY A 1 181 ? -1.237 3.579 -11.038 1.00 90.69 181 GLY A CA 1
ATOM 1436 C C . GLY A 1 181 ? -2.612 3.600 -10.388 1.00 90.69 181 GLY A C 1
ATOM 1437 O O . GLY A 1 181 ? -3.567 4.205 -10.879 1.00 90.69 181 GLY A O 1
ATOM 1438 N N . GLU A 1 182 ? -2.684 2.988 -9.216 1.00 97.50 182 GLU A N 1
ATOM 1439 C CA . GLU A 1 182 ? -3.813 3.107 -8.306 1.00 97.50 182 GLU A CA 1
ATOM 1440 C C . GLU A 1 182 ? -3.315 3.192 -6.869 1.00 97.50 182 GLU A C 1
ATOM 1442 O O . GLU A 1 182 ? -2.278 2.633 -6.525 1.00 97.50 182 GLU A O 1
ATOM 1447 N N . ALA A 1 183 ? -4.053 3.889 -6.016 1.00 98.12 183 ALA A N 1
ATOM 1448 C CA . ALA A 1 183 ? -3.718 4.013 -4.610 1.00 98.12 183 ALA A CA 1
ATOM 1449 C C . ALA A 1 183 ? -4.968 3.825 -3.759 1.00 98.12 183 ALA A C 1
ATOM 1451 O O . ALA A 1 183 ? -6.048 4.302 -4.113 1.00 98.12 183 ALA A O 1
ATOM 1452 N N . TRP A 1 184 ? -4.803 3.143 -2.632 1.00 98.50 184 TRP A N 1
ATOM 1453 C CA . TRP A 1 184 ? -5.886 2.822 -1.715 1.00 98.50 184 TRP A CA 1
ATOM 1454 C C . TRP A 1 184 ? -5.466 3.102 -0.278 1.00 98.50 184 TRP A C 1
ATOM 1456 O O . TRP A 1 184 ? -4.457 2.571 0.195 1.00 98.50 184 TRP A O 1
ATOM 1466 N N . CYS A 1 185 ? -6.258 3.902 0.436 1.00 95.69 185 CYS A N 1
ATOM 1467 C CA . CYS A 1 185 ? -6.157 3.981 1.889 1.00 95.69 185 CYS A CA 1
ATOM 1468 C C . CYS A 1 185 ? -7.015 2.884 2.523 1.00 95.69 185 CYS A C 1
ATOM 1470 O O . CYS A 1 185 ? -8.090 2.537 2.024 1.00 95.69 185 CYS A O 1
ATOM 1472 N N . VAL A 1 186 ? -6.534 2.333 3.635 1.00 95.25 186 VAL A N 1
ATOM 1473 C CA . VAL A 1 186 ? -7.233 1.287 4.383 1.00 95.25 186 VAL A CA 1
ATOM 1474 C C . VAL A 1 186 ? -7.408 1.763 5.814 1.00 95.25 186 VAL A C 1
ATOM 1476 O O . VAL A 1 186 ? -6.430 2.073 6.489 1.00 95.25 186 VAL A O 1
ATOM 1479 N N . ILE A 1 187 ? -8.657 1.831 6.265 1.00 92.19 187 ILE A N 1
ATOM 1480 C CA . ILE A 1 187 ? -9.011 2.272 7.610 1.00 92.19 187 ILE A CA 1
ATOM 1481 C C . ILE A 1 187 ? -9.105 1.033 8.486 1.00 92.19 187 ILE A C 1
ATOM 1483 O O . ILE A 1 187 ? -10.058 0.256 8.381 1.00 92.19 187 ILE A O 1
ATOM 1487 N N . TRP A 1 188 ? -8.103 0.841 9.331 1.00 92.00 188 TRP A N 1
ATOM 1488 C CA . TRP A 1 188 ? -8.073 -0.233 10.315 1.00 92.00 188 TRP A CA 1
ATOM 1489 C C . TRP A 1 188 ? -8.708 0.223 11.626 1.00 92.00 188 TRP A C 1
ATOM 1491 O O . TRP A 1 188 ? -8.783 1.421 11.902 1.00 92.00 188 TRP A O 1
ATOM 1501 N N . GLU A 1 189 ? -9.171 -0.726 12.434 1.00 89.88 189 GLU A N 1
ATOM 1502 C CA . GLU A 1 189 ? -9.748 -0.416 13.745 1.00 89.88 189 GLU A CA 1
ATOM 1503 C C . GLU A 1 189 ? -8.714 0.269 14.649 1.00 89.88 189 GLU A C 1
ATOM 1505 O O . GLU A 1 189 ? -9.027 1.240 15.329 1.00 89.88 189 GLU A O 1
ATOM 1510 N N . GLU A 1 190 ? -7.450 -0.147 14.550 1.00 89.25 190 GLU A N 1
ATOM 1511 C CA . GLU A 1 190 ? -6.312 0.432 15.266 1.00 89.25 190 GLU A CA 1
ATOM 1512 C C . GLU A 1 190 ? -6.082 1.916 14.944 1.00 89.25 190 GLU A C 1
ATOM 1514 O O . GLU A 1 190 ? -5.488 2.632 15.745 1.00 89.25 190 GLU A O 1
ATOM 1519 N N . SER A 1 191 ? -6.535 2.392 13.779 1.00 86.56 191 SER A N 1
ATOM 1520 C CA . SER A 1 191 ? -6.418 3.801 13.388 1.00 86.56 191 SER A CA 1
ATOM 1521 C C . SER A 1 191 ? -7.461 4.690 14.072 1.00 86.56 191 SER A C 1
ATOM 1523 O O . SER A 1 191 ? -7.277 5.908 14.145 1.00 86.56 191 SER A O 1
ATOM 1525 N N . LEU A 1 192 ? -8.559 4.113 14.566 1.00 84.56 192 LEU A N 1
ATOM 1526 C CA . LEU A 1 192 ? -9.667 4.868 15.141 1.00 84.56 192 LEU A CA 1
ATOM 1527 C C . LEU A 1 192 ? -9.266 5.520 16.467 1.00 84.56 192 LEU A C 1
ATOM 1529 O O . LEU A 1 192 ? -8.691 4.888 17.347 1.00 84.56 192 LEU A O 1
ATOM 1533 N N . GLY A 1 193 ? -9.598 6.803 16.620 1.00 79.75 193 GLY A N 1
ATOM 1534 C CA . GLY A 1 193 ? -9.267 7.576 17.822 1.00 79.75 193 GLY A CA 1
ATOM 1535 C C . GLY A 1 193 ? -7.809 8.021 17.929 1.00 79.75 193 GLY A C 1
ATOM 1536 O O . GLY A 1 193 ? -7.469 8.725 18.878 1.00 79.75 193 GLY A O 1
ATOM 1537 N N . THR A 1 194 ? -6.950 7.669 16.967 1.00 83.75 194 THR A N 1
ATOM 1538 C CA . THR A 1 194 ? -5.624 8.294 16.868 1.00 83.75 194 THR A CA 1
ATOM 1539 C C . THR A 1 194 ? -5.774 9.792 16.601 1.00 83.75 194 THR A C 1
ATOM 1541 O O . THR A 1 194 ? -6.732 10.224 15.954 1.00 83.75 194 THR A O 1
ATOM 1544 N N . GLU A 1 195 ? -4.830 10.598 17.089 1.00 83.88 195 GLU A N 1
ATOM 1545 C CA . GLU A 1 195 ? -4.863 12.055 16.913 1.00 83.88 195 GLU A CA 1
ATOM 1546 C C . GLU A 1 195 ? -4.952 12.439 15.429 1.00 83.88 195 GLU A C 1
ATOM 1548 O O . GLU A 1 195 ? -5.793 13.251 15.047 1.00 83.88 195 GLU A O 1
ATOM 1553 N N . GLN A 1 196 ? -4.147 11.789 14.584 1.00 85.19 196 GLN A N 1
ATOM 1554 C CA . GLN A 1 196 ? -4.120 12.026 13.143 1.00 85.19 196 GLN A CA 1
ATOM 1555 C C . GLN A 1 196 ? -5.456 11.670 12.484 1.00 85.19 196 GLN A C 1
ATOM 1557 O O . GLN A 1 196 ? -5.922 12.412 11.621 1.00 85.19 196 GLN A O 1
ATOM 1562 N N . PHE A 1 197 ? -6.104 10.576 12.900 1.00 85.81 197 PHE A N 1
ATOM 1563 C CA . PHE A 1 197 ? -7.430 10.214 12.398 1.00 85.81 197 PHE A CA 1
ATOM 1564 C C . PHE A 1 197 ? -8.494 11.228 12.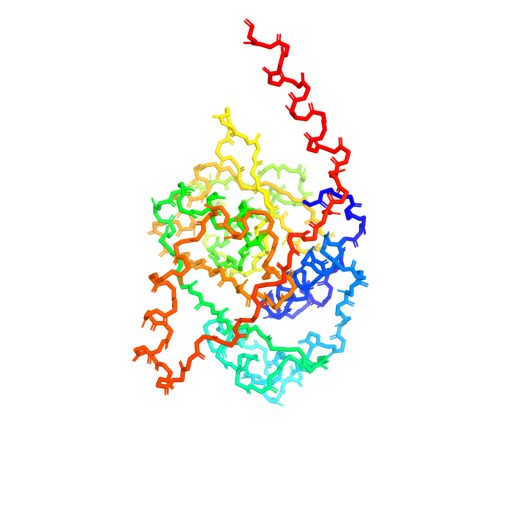819 1.00 85.81 197 PHE A C 1
ATOM 1566 O O . PHE A 1 197 ? -9.267 11.685 11.983 1.00 85.81 197 PHE A O 1
ATOM 1573 N N . VAL A 1 198 ? -8.518 11.612 14.098 1.00 83.38 198 VAL A N 1
ATOM 1574 C CA . VAL A 1 198 ? -9.517 12.549 14.637 1.00 83.38 198 VAL A CA 1
ATOM 1575 C C . VAL A 1 198 ? -9.370 13.946 14.028 1.00 83.38 198 VAL A C 1
ATOM 1577 O O . VAL A 1 198 ? -10.377 14.589 13.750 1.00 83.38 198 VAL A O 1
ATOM 1580 N N . GLN A 1 199 ? -8.142 14.418 13.806 1.00 84.69 199 GLN A N 1
ATOM 1581 C CA . GLN A 1 199 ? -7.884 15.739 13.220 1.00 84.69 199 GLN A CA 1
ATOM 1582 C C . GLN A 1 199 ? -7.989 15.750 11.690 1.00 84.69 199 GLN A C 1
ATOM 1584 O O . GLN A 1 199 ? -8.349 16.770 11.108 1.00 84.69 199 GLN A O 1
ATOM 1589 N N . GLY A 1 200 ? -7.644 14.641 11.031 1.00 82.12 200 GLY A N 1
ATOM 1590 C CA . GLY A 1 200 ? -7.543 14.566 9.574 1.00 82.12 200 GLY A CA 1
ATOM 1591 C C . GLY A 1 200 ? -8.823 14.150 8.854 1.00 82.12 200 GLY A C 1
ATOM 1592 O O . GLY A 1 200 ? -8.884 14.255 7.630 1.00 82.12 200 GLY A O 1
ATOM 1593 N N . ILE A 1 201 ? -9.837 13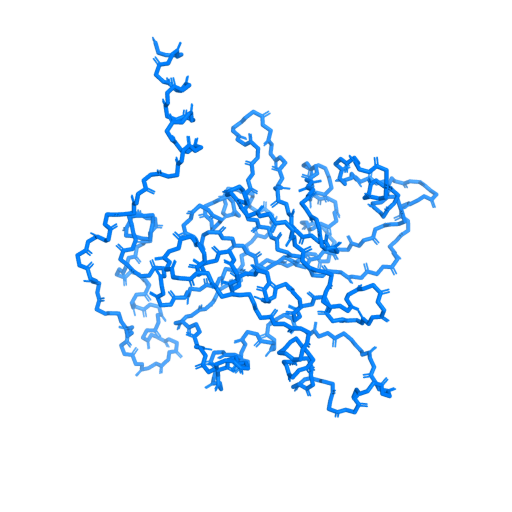.664 9.577 1.00 82.88 201 ILE A N 1
ATOM 1594 C CA . ILE A 1 201 ? -11.082 13.157 8.992 1.00 82.88 201 ILE A CA 1
ATOM 1595 C C . ILE A 1 201 ? -12.282 13.962 9.477 1.00 82.88 201 ILE A C 1
ATOM 1597 O O . ILE A 1 201 ? -12.524 14.097 10.674 1.00 82.88 201 ILE A O 1
ATOM 1601 N N . ASP A 1 202 ? -13.110 14.405 8.529 1.00 84.69 202 ASP A N 1
ATOM 1602 C CA . ASP A 1 202 ? -14.475 14.828 8.833 1.00 84.69 202 ASP A CA 1
ATOM 1603 C C . ASP A 1 202 ? -15.309 13.589 9.195 1.00 84.69 202 ASP A C 1
ATOM 1605 O O . ASP A 1 202 ? -15.834 12.870 8.339 1.00 84.69 202 ASP A O 1
ATOM 1609 N N . LEU A 1 203 ? -15.393 13.318 10.497 1.00 79.06 203 LEU A N 1
ATOM 1610 C CA . LEU A 1 203 ? -16.092 12.160 11.048 1.00 79.06 203 LEU A CA 1
ATOM 1611 C C . LEU A 1 203 ? -17.590 12.171 10.728 1.00 79.06 203 LEU A C 1
ATOM 1613 O O . LEU A 1 203 ? -18.178 11.106 10.538 1.00 79.06 203 LEU A O 1
ATOM 1617 N N . ALA A 1 204 ? -18.208 13.351 10.632 1.00 80.38 204 ALA A N 1
ATOM 1618 C CA . ALA A 1 204 ? -19.620 13.470 10.291 1.00 80.38 204 ALA A CA 1
ATOM 1619 C C . ALA A 1 204 ? -19.852 13.110 8.817 1.00 80.38 204 ALA A C 1
ATOM 1621 O O . ALA A 1 204 ? -20.770 12.345 8.500 1.00 80.38 204 ALA A O 1
ATOM 1622 N N . ALA A 1 205 ? -18.993 13.601 7.920 1.00 82.38 205 ALA A N 1
ATOM 1623 C CA . ALA A 1 205 ? -19.027 13.233 6.510 1.00 82.38 205 ALA A CA 1
ATOM 1624 C C . ALA A 1 205 ? -18.733 11.739 6.304 1.00 82.38 205 ALA A C 1
ATOM 1626 O O . ALA A 1 205 ? -19.460 11.081 5.555 1.00 82.38 205 ALA A O 1
ATOM 1627 N N . LEU A 1 206 ? -17.740 11.180 7.007 1.00 81.00 206 LEU A N 1
ATOM 1628 C CA . LEU A 1 206 ? -17.424 9.750 6.957 1.00 81.00 206 LEU A CA 1
ATOM 1629 C C . LEU A 1 206 ? -18.608 8.899 7.431 1.00 81.00 206 LEU A C 1
ATOM 1631 O O . LEU A 1 206 ? -18.991 7.958 6.739 1.00 81.00 206 LEU A O 1
ATOM 1635 N N . ALA A 1 207 ? -19.218 9.235 8.572 1.00 79.94 207 ALA A N 1
ATOM 1636 C CA . ALA A 1 207 ? -20.367 8.500 9.099 1.00 79.94 207 ALA A CA 1
ATOM 1637 C C . ALA A 1 207 ? -21.560 8.539 8.135 1.00 79.94 207 ALA A C 1
ATOM 1639 O O . ALA A 1 207 ? -22.179 7.507 7.864 1.00 79.94 207 ALA A O 1
ATOM 1640 N N . LYS A 1 208 ? -21.838 9.709 7.547 1.00 82.38 208 LYS A N 1
ATOM 1641 C CA . LYS A 1 208 ? -22.890 9.876 6.539 1.00 82.38 208 LYS A CA 1
ATOM 1642 C C . LYS A 1 208 ? -22.615 9.047 5.282 1.00 82.38 208 LYS A C 1
ATOM 1644 O O . LYS A 1 208 ? -23.516 8.357 4.807 1.00 82.38 208 LYS A O 1
ATOM 1649 N N . ALA A 1 209 ? -21.394 9.105 4.748 1.00 82.00 209 ALA A N 1
ATOM 1650 C CA . ALA A 1 209 ? -21.002 8.352 3.559 1.00 82.00 209 ALA A CA 1
ATOM 1651 C C . ALA A 1 209 ? -21.050 6.839 3.809 1.00 82.00 209 ALA A C 1
ATOM 1653 O O . ALA A 1 209 ? -21.583 6.095 2.990 1.00 82.00 209 ALA A O 1
ATOM 1654 N N . PHE A 1 210 ? -20.566 6.390 4.969 1.00 78.00 210 PHE A N 1
ATOM 1655 C CA . PHE A 1 210 ? -20.616 4.989 5.370 1.00 78.00 210 PHE A CA 1
ATOM 1656 C C . PHE A 1 210 ? -22.059 4.485 5.438 1.00 78.00 210 PHE A C 1
ATOM 1658 O O . PHE A 1 210 ? -22.393 3.517 4.759 1.00 78.00 210 PHE A O 1
ATOM 1665 N N . LYS A 1 211 ? -22.940 5.192 6.156 1.00 84.00 211 LYS A N 1
ATOM 1666 C CA . LYS A 1 211 ? -24.358 4.825 6.263 1.00 84.00 211 LYS A CA 1
ATOM 1667 C C . LYS A 1 211 ? -25.058 4.787 4.908 1.00 84.00 211 LYS A C 1
ATOM 1669 O O . LYS A 1 211 ? -25.855 3.885 4.667 1.00 84.00 211 LYS A O 1
ATOM 1674 N N . ALA A 1 212 ? -24.740 5.721 4.013 1.00 82.88 212 ALA A N 1
ATOM 1675 C CA . ALA A 1 212 ? -25.282 5.725 2.656 1.00 82.88 212 ALA A CA 1
ATOM 1676 C C . ALA A 1 212 ? -24.836 4.505 1.826 1.00 82.88 212 ALA A C 1
ATOM 1678 O O . ALA A 1 212 ? -25.606 4.025 1.000 1.00 82.88 212 ALA A O 1
ATOM 1679 N N . LEU A 1 213 ? -23.617 3.997 2.046 1.00 76.56 213 LEU A N 1
ATOM 1680 C CA . LEU A 1 213 ? -23.052 2.869 1.297 1.00 76.56 213 LEU A CA 1
ATOM 1681 C C . LEU A 1 213 ? -23.428 1.500 1.876 1.00 76.56 213 LEU A C 1
ATOM 1683 O O . LEU A 1 213 ? -23.659 0.559 1.121 1.00 76.56 213 LEU A O 1
ATOM 1687 N N . THR A 1 214 ? -23.454 1.364 3.201 1.00 77.94 214 THR A N 1
ATOM 1688 C CA . THR A 1 214 ? -23.617 0.064 3.874 1.00 77.94 214 THR A CA 1
ATOM 1689 C C . THR A 1 214 ? -25.002 -0.142 4.469 1.00 77.94 214 THR A C 1
ATOM 1691 O O . THR A 1 214 ? -25.324 -1.255 4.881 1.00 77.94 214 THR A O 1
ATOM 1694 N N . ASN A 1 215 ? -25.813 0.918 4.544 1.00 83.50 215 ASN A N 1
ATOM 1695 C CA . ASN A 1 215 ? -27.077 0.951 5.277 1.00 83.50 215 ASN A CA 1
ATOM 1696 C C . ASN A 1 215 ? -26.935 0.605 6.776 1.00 83.50 215 ASN A C 1
ATOM 1698 O O . ASN A 1 215 ? -27.896 0.192 7.425 1.00 83.50 215 ASN A O 1
ATOM 1702 N N . THR A 1 216 ? -25.737 0.771 7.340 1.00 80.00 216 THR A N 1
ATOM 1703 C CA . THR A 1 216 ? -25.445 0.567 8.765 1.00 80.00 216 THR A CA 1
ATOM 1704 C C . THR A 1 216 ? -24.718 1.781 9.324 1.00 80.00 216 THR A C 1
ATOM 1706 O O . THR A 1 216 ? -24.046 2.496 8.586 1.00 80.00 216 THR A O 1
ATOM 1709 N N . GLU A 1 217 ? -24.823 2.023 10.629 1.00 84.12 217 GLU A N 1
ATOM 1710 C CA . GLU A 1 217 ? -24.026 3.077 11.264 1.00 84.12 217 GLU A CA 1
ATOM 1711 C C . GLU A 1 217 ? -22.533 2.751 11.177 1.00 84.12 217 GLU A C 1
ATOM 1713 O O . GLU A 1 217 ? -22.141 1.578 11.207 1.00 84.12 217 GLU A O 1
ATOM 1718 N N . LEU A 1 218 ? -21.709 3.796 11.064 1.00 76.25 218 LEU A N 1
ATOM 1719 C CA . LEU A 1 218 ? -20.257 3.670 11.112 1.00 76.25 218 LEU A CA 1
ATOM 1720 C C . LEU A 1 218 ? -19.880 3.036 12.464 1.00 76.25 218 LEU A C 1
ATOM 1722 O O . LEU A 1 218 ? -20.180 3.636 13.497 1.00 76.25 218 LEU A O 1
ATOM 1726 N N . PRO A 1 219 ? -19.272 1.832 12.490 1.00 73.06 219 PRO A N 1
ATOM 1727 C CA . PRO A 1 219 ? -19.064 1.069 13.717 1.00 73.06 219 PRO A CA 1
ATOM 1728 C C . PRO A 1 219 ? -17.836 1.592 14.467 1.00 73.06 219 PRO A C 1
ATOM 1730 O O . PRO A 1 219 ? -16.872 0.866 14.686 1.00 73.06 219 PRO A O 1
ATOM 1733 N N . ILE A 1 220 ? -17.847 2.880 14.809 1.00 70.25 220 ILE A N 1
ATOM 1734 C CA . ILE A 1 220 ? -16.786 3.522 15.571 1.00 70.25 220 ILE A CA 1
ATOM 1735 C C . ILE A 1 220 ? -17.347 3.991 16.908 1.00 70.25 220 ILE A C 1
ATOM 1737 O O . ILE A 1 220 ? -18.229 4.842 16.987 1.00 70.25 220 ILE A O 1
ATOM 1741 N N . THR A 1 221 ? -16.807 3.448 17.989 1.00 64.44 221 THR A N 1
ATOM 1742 C CA . THR A 1 221 ? -16.725 4.175 19.253 1.00 64.44 221 THR A CA 1
ATOM 1743 C C . THR A 1 221 ? -15.380 4.870 19.226 1.00 64.44 221 THR A C 1
ATOM 1745 O O . THR A 1 221 ? -14.374 4.173 19.276 1.00 64.44 221 THR A O 1
ATOM 1748 N N . ILE A 1 222 ? -15.340 6.198 19.087 1.00 60.09 222 ILE A N 1
ATOM 1749 C CA . ILE A 1 222 ? -14.075 6.942 19.159 1.00 60.09 222 ILE A CA 1
ATOM 1750 C C . ILE A 1 222 ? -13.581 6.814 20.603 1.00 60.09 222 ILE A C 1
ATOM 1752 O O . ILE A 1 222 ? -14.202 7.400 21.496 1.00 60.09 222 ILE A O 1
ATOM 1756 N N . PRO A 1 223 ? -12.526 6.029 20.877 1.00 57.09 223 PRO A N 1
ATOM 1757 C CA . PRO A 1 223 ? -11.945 5.990 22.207 1.00 57.09 223 PRO A CA 1
ATOM 1758 C C . PRO A 1 223 ? -11.338 7.369 22.509 1.00 57.09 223 PRO A C 1
ATOM 1760 O O . PRO A 1 223 ? -10.983 8.092 21.571 1.00 57.09 223 PRO A O 1
ATOM 1763 N N . PRO A 1 224 ? -11.186 7.763 23.788 1.00 55.50 224 PRO A N 1
ATOM 1764 C CA . PRO A 1 224 ? -10.366 8.927 24.111 1.00 55.50 224 PRO A CA 1
ATOM 1765 C C . PRO A 1 224 ? -8.989 8.778 23.441 1.00 55.50 224 PRO A C 1
ATOM 1767 O O . PRO A 1 224 ? -8.514 7.642 23.327 1.00 55.50 224 PRO A O 1
ATOM 1770 N N . PRO A 1 225 ? -8.359 9.881 22.990 1.00 55.62 225 PRO A N 1
ATOM 1771 C CA . PRO A 1 225 ? -7.122 9.819 22.225 1.00 55.62 225 PRO A CA 1
ATOM 1772 C C . PRO A 1 225 ? -6.114 8.910 22.917 1.00 55.62 225 PRO A C 1
ATOM 1774 O O . PRO A 1 225 ? -5.749 9.142 24.074 1.00 55.62 225 PRO A O 1
ATOM 1777 N N . ILE A 1 226 ? -5.674 7.861 22.225 1.00 54.41 226 ILE A N 1
ATOM 1778 C CA . ILE A 1 226 ? -4.556 7.068 22.721 1.00 54.41 226 ILE A CA 1
ATOM 1779 C C . ILE A 1 226 ? -3.354 8.006 22.665 1.00 54.41 226 ILE A C 1
ATOM 1781 O O . ILE A 1 226 ? -3.009 8.509 21.594 1.00 54.41 226 ILE A O 1
ATOM 1785 N N . LEU A 1 227 ? -2.737 8.283 23.818 1.00 49.19 227 LEU A N 1
ATOM 1786 C CA . LEU A 1 227 ? -1.462 8.993 23.875 1.00 49.19 227 LEU A CA 1
ATOM 1787 C C . LEU A 1 227 ? -0.410 8.106 23.210 1.00 49.19 227 LEU A C 1
ATOM 1789 O O . LEU A 1 227 ? 0.261 7.311 23.866 1.00 49.19 227 LEU A O 1
ATOM 1793 N N . THR A 1 228 ? -0.296 8.205 21.890 1.00 51.47 228 THR A N 1
ATOM 1794 C CA . THR A 1 228 ? 0.767 7.545 21.145 1.00 51.47 228 THR A CA 1
ATOM 1795 C C . THR A 1 228 ? 2.086 8.128 21.648 1.00 51.47 228 THR A C 1
ATOM 1797 O O . THR A 1 228 ? 2.254 9.352 21.609 1.00 51.47 228 THR A O 1
ATOM 1800 N N . PRO A 1 229 ? 3.043 7.317 22.131 1.00 45.56 229 PRO A N 1
ATOM 1801 C CA . PRO A 1 229 ? 4.380 7.819 22.392 1.00 45.56 229 PRO A CA 1
ATOM 1802 C C . PRO A 1 229 ? 4.893 8.439 21.092 1.00 45.56 229 PRO A C 1
ATOM 1804 O O . PRO A 1 229 ? 4.993 7.736 20.082 1.00 45.56 229 PRO A O 1
ATOM 1807 N N . LYS A 1 230 ? 5.178 9.750 21.086 1.00 43.88 230 LYS A N 1
ATOM 1808 C CA . LYS A 1 230 ? 5.771 10.406 19.913 1.00 43.88 230 LYS A CA 1
ATOM 1809 C C . LYS A 1 230 ? 6.960 9.565 19.460 1.00 43.88 230 LYS A C 1
ATOM 1811 O O . LYS A 1 230 ? 7.861 9.278 20.258 1.00 43.88 230 LYS A O 1
ATOM 1816 N N . ARG A 1 231 ? 6.982 9.148 18.190 1.00 46.31 231 ARG A N 1
ATOM 1817 C CA . ARG A 1 231 ? 8.146 8.426 17.670 1.00 46.31 231 ARG A CA 1
ATOM 1818 C C . ARG A 1 231 ? 9.342 9.364 17.801 1.00 46.31 231 ARG A C 1
ATOM 1820 O O . ARG A 1 231 ? 9.229 10.559 17.545 1.00 46.31 231 ARG A O 1
ATOM 1827 N N . LYS A 1 232 ? 10.516 8.835 18.151 1.00 35.34 232 LYS A N 1
ATOM 1828 C CA . LYS A 1 232 ? 11.760 9.625 18.281 1.00 35.34 232 LYS A CA 1
ATOM 1829 C C . LYS A 1 232 ? 12.066 10.483 17.036 1.00 35.34 232 LYS A C 1
ATOM 1831 O O . LYS A 1 232 ? 12.722 11.507 17.147 1.00 35.34 232 LYS A O 1
ATOM 1836 N N . VAL A 1 233 ? 11.574 10.063 15.869 1.00 38.62 233 VAL A N 1
ATOM 1837 C CA . VAL A 1 233 ? 11.660 10.769 14.580 1.00 38.62 233 VAL A CA 1
ATOM 1838 C C . VAL A 1 233 ? 10.716 11.975 14.505 1.00 38.62 233 VAL A C 1
ATOM 1840 O O . VAL A 1 233 ? 11.132 13.015 14.009 1.00 38.62 233 VAL A O 1
ATOM 1843 N N . ASP A 1 234 ? 9.500 11.874 15.046 1.00 42.06 234 ASP A N 1
ATOM 1844 C CA . ASP A 1 234 ? 8.545 12.990 15.084 1.00 42.06 234 ASP A CA 1
ATOM 1845 C C . ASP A 1 234 ? 9.050 14.082 16.054 1.00 42.06 234 ASP A C 1
ATOM 1847 O O . ASP A 1 234 ? 8.943 15.267 15.768 1.00 42.06 234 ASP A O 1
ATOM 1851 N N . ILE A 1 235 ? 9.738 13.692 17.139 1.00 43.00 235 ILE A N 1
ATOM 1852 C CA . ILE A 1 235 ? 10.412 14.620 18.072 1.00 43.00 235 ILE A CA 1
ATOM 1853 C C . ILE A 1 235 ? 11.561 15.381 17.387 1.00 43.00 235 ILE A C 1
ATOM 1855 O O . ILE A 1 235 ? 11.754 16.567 17.639 1.00 43.00 235 ILE A O 1
ATOM 1859 N N . LEU A 1 236 ? 12.329 14.713 16.521 1.00 35.84 236 LEU A N 1
ATOM 1860 C CA . LEU A 1 236 ? 13.447 15.334 15.802 1.00 35.84 236 LEU A CA 1
ATOM 1861 C C . LEU A 1 236 ? 12.971 16.231 14.648 1.00 35.84 236 LEU A C 1
ATOM 1863 O O . LEU A 1 236 ? 13.600 17.251 14.384 1.00 35.84 236 LEU A O 1
ATOM 1867 N N . TRP A 1 237 ? 11.858 15.886 13.994 1.00 34.09 237 TRP A N 1
ATOM 1868 C CA . TRP A 1 237 ? 11.236 16.718 12.959 1.00 34.09 237 TRP A CA 1
ATOM 1869 C C . TRP A 1 237 ? 10.569 17.969 13.550 1.00 34.09 237 TRP A C 1
ATOM 1871 O O . TRP A 1 237 ? 10.779 19.068 13.041 1.00 34.09 237 TRP A O 1
ATOM 1881 N N . ASP A 1 238 ? 9.856 17.831 14.673 1.00 41.16 238 ASP A N 1
ATOM 1882 C CA . ASP A 1 238 ? 9.289 18.967 15.414 1.00 41.16 238 ASP A CA 1
ATOM 1883 C C . ASP A 1 238 ? 10.399 19.899 15.944 1.00 41.16 238 ASP A C 1
ATOM 1885 O O . ASP A 1 238 ? 10.299 21.119 15.820 1.00 41.16 238 ASP A O 1
ATOM 1889 N N . ALA A 1 239 ? 11.507 19.345 16.456 1.00 37.25 239 ALA A N 1
ATOM 1890 C CA . ALA A 1 239 ? 12.661 20.132 16.906 1.00 37.25 239 ALA A CA 1
ATOM 1891 C C . ALA A 1 239 ? 13.377 20.870 15.758 1.00 37.25 239 ALA A C 1
ATOM 1893 O O . ALA A 1 239 ? 13.931 21.945 15.973 1.00 37.25 239 ALA A O 1
ATOM 1894 N N . HIS A 1 240 ? 13.354 20.328 14.536 1.00 35.31 240 HIS A N 1
ATOM 1895 C CA . HIS A 1 240 ? 13.915 20.995 13.360 1.00 35.31 240 HIS A CA 1
ATOM 1896 C C . HIS A 1 240 ? 13.043 22.172 12.892 1.00 35.31 240 HIS A C 1
ATOM 1898 O O . HIS A 1 240 ? 13.575 23.194 12.467 1.00 35.31 240 HIS A O 1
ATOM 1904 N N . LYS A 1 241 ? 11.713 22.076 13.035 1.00 35.34 241 LYS A N 1
ATOM 1905 C CA . LYS A 1 241 ? 10.776 23.172 12.725 1.00 35.34 241 LYS A CA 1
ATOM 1906 C C . LYS A 1 241 ? 10.898 24.362 13.682 1.00 35.34 241 LYS A C 1
ATOM 1908 O O . LYS A 1 241 ? 10.743 25.498 13.250 1.00 35.34 241 LYS A O 1
ATOM 1913 N N . GLU A 1 242 ? 11.204 24.119 14.954 1.00 37.81 242 GLU A N 1
ATOM 1914 C CA . GLU A 1 242 ? 11.410 25.185 15.949 1.00 37.81 242 GLU A CA 1
ATOM 1915 C C . GLU A 1 242 ? 12.786 25.870 15.833 1.00 37.81 242 GLU A C 1
ATOM 1917 O O . GLU A 1 242 ? 12.958 26.976 16.329 1.00 37.81 242 GLU A O 1
ATOM 1922 N N . LEU A 1 243 ? 13.758 25.264 15.139 1.00 37.88 243 LEU A N 1
ATOM 1923 C CA . LEU A 1 243 ? 15.073 25.868 14.860 1.00 37.88 243 LEU A CA 1
ATOM 1924 C C . LEU A 1 243 ? 15.079 26.800 13.632 1.00 37.88 243 LEU A C 1
ATOM 1926 O O . LEU A 1 243 ? 16.095 27.439 13.356 1.00 37.88 243 LEU A O 1
ATOM 1930 N N . HIS A 1 244 ? 13.968 26.868 12.894 1.00 37.09 244 HIS A N 1
ATOM 1931 C CA . HIS A 1 244 ? 13.806 27.684 11.685 1.00 37.09 244 HIS A CA 1
ATOM 1932 C C . HIS A 1 244 ? 12.639 28.689 11.773 1.00 37.09 244 HIS A C 1
ATOM 1934 O O . HIS A 1 244 ? 12.183 29.193 10.746 1.00 37.09 244 HIS A O 1
ATOM 1940 N N . LYS A 1 245 ? 12.182 28.996 12.992 1.00 37.41 245 LYS A N 1
ATOM 1941 C CA . LYS A 1 245 ? 11.409 30.205 13.320 1.00 37.41 245 LYS A CA 1
ATOM 1942 C C . LYS A 1 245 ? 12.334 31.243 13.946 1.00 37.41 245 LYS A C 1
ATOM 1944 O O . LYS A 1 245 ? 12.071 32.443 13.727 1.00 37.41 245 LYS A O 1
#

Secondary structure (DSSP, 8-state):
-TT------TTTTTSS-HHHHHHHHHHHHHHHHHSS-----HHHHHHHHTTT-TTTTT------HHHHHHHHHHH--TTS---SEEEEE-TT-HHHHHHHHHHHS-EEEEEEEEHHHHHHHHTTPPB----SSS-SEEEEEEEEEEEE--TT--PEEEEETTEEEEE-HHHIIIIIIIII-EEEEEE-GGGTT-HHHHHHS-HHHHHHHHHHHHSS------PSPP-PPPPHHHHHHHHHHHTT-

Solvent-accessible surface area (backbone atoms only — not comparable to full-atom values): 13412 Å² total; per-residue (Å²): 94,84,87,72,72,82,55,69,42,61,57,45,90,82,47,54,44,31,46,34,42,22,50,29,54,46,46,23,53,48,26,51,72,68,57,73,66,45,70,64,49,50,67,41,31,51,58,51,42,32,76,75,27,77,58,53,84,86,42,73,85,46,68,59,64,66,64,47,52,53,45,23,50,72,75,25,41,82,86,64,54,51,43,79,48,68,48,81,51,62,62,77,38,62,68,59,50,53,49,40,24,65,40,52,52,24,31,49,32,35,25,49,37,29,51,37,29,50,49,25,51,77,72,71,42,60,25,49,68,44,91,64,99,30,38,54,74,74,46,75,48,36,27,25,36,35,48,60,71,49,98,91,36,76,26,36,29,31,42,53,82,30,38,78,49,33,36,32,51,64,20,41,50,57,29,26,43,67,66,66,36,45,33,31,40,56,41,42,66,78,47,60,27,29,63,46,35,62,74,70,42,65,61,69,59,49,36,52,54,39,27,73,74,69,76,41,76,56,93,69,79,73,51,77,66,60,84,69,77,76,51,76,64,56,54,52,52,54,53,53,58,66,75,73,112

=== Feature glossary ===
Each block in this record encodes a different view of the same protein. In brief:

Predicted aligned error. PAE(i, j) answers: if I align the predicted and true structures on residue i, how far off (in Å) do I expect residue j to be? A block-diagonal PAE matrix with low values on the blocks and high values off-diagonal is the signature of a multi-domain protein with confidently predicted domains but uncertain inter-domain orientation.

Contact-map, Ramachandran, and PAE plots. Plot images: a contact map (which residues are close in 3D, as an N×N binary image), a Ramachandran scatter (backbone torsion angles, revealing secondary-structure composition at a glance), and — for AlphaFold structures — a PAE heatmap (pairwise prediction confidence).

Backbone torsions (φ/ψ). φ (phi) and ψ (psi) are the two rotatable backbone dihedrals per residue: φ is the C(i-1)–N–Cα–C torsion, ψ is the N–Cα–C–N(i+1) torsion, both in degrees on (−180°, 180°]. α-helical residues cluster near (−60°, −45°); β-strand residues near (−120°, +130°). A Ramachandran plot is simply a scatter of (φ, ψ) for every residue.

Foldseek 3Di. A 3Di character summarizes, for each residue, the relative orientation of the Cα frame of its nearest spatial neighbor. Because it encodes fold topology rather than chemistry, 3Di alignments detect remote structural similarity that sequence alignment misses.

Radius of gyration, Cα contacts, bounding box. Three whole-structure scalars: the radius of gyration (RMS distance of Cα from centroid, in Å), the count of Cα–Cα contacts (pairs closer than 8 Å and separated by more than four residues in sequence — i.e. tertiary, not local, contacts), and the bounding-box dimensions. Together they distinguish compact globular folds from extended fibres or disordered chains.

Sequence. Sequence gives the chain of amino acids in standard one-letter code (A=alanine, C=cysteine, …, Y=tyrosine), read N→C. It is the only feature that is directly encoded by the gene; all structural features are derived from the folded form of this sequence.

mmCIF coordinates. Atomic coordinates in PDBx/mmCIF format — the same representation the Protein Data Bank distributes. Each line of the _atom_site loop places one backbone atom in Cartesian space (units: ångströms, origin: arbitrary).

Secondary structure (3-state, P-SEA). Three-state secondary structure (P-SEA) collapses the eight DSSP classes into helix (a), strand (b), and coil (c). P-SEA assigns these from Cα geometry alone — distances and angles — without requiring backbone oxygens, so it works on any Cα trace.

InterPro / GO / CATH / organism. Functional annotations link the protein to curated databases. InterPro entries identify conserved domains and families by matching the sequence against member-database signatures (Pfam, PROSITE, CDD, …). Gene Ontology (GO) terms describe molecular function, biological process, and cellular component in a controlled vocabulary. CATH places the structure in a hierarchical fold classification (Class/Architecture/Topology/Homologous-superfamily). The organism is the source species.

B-factor. B-factor (Debye–Waller factor) reflects atomic displacement in the crystal lattice. It is an experimental observable (units Å²), not a prediction; low values mean the atom is pinned down, high values mean it moves or is heterogeneous across the crystal.

Rendered structure images. Structure images are PyMOL renders from six orthogonal camera directions. Cartoon representation draws helices as coils and strands as arrows; sticks shows the backbone as bonds; surface shows the solvent-excluded envelope. Rainbow coloring maps sequence position to hue (blue→red, N→C); chain coloring assigns a distinct color per polypeptide.

Solvent-accessible surface area. Solvent-accessible surface area (SASA) is the area in Å² traced out by the centre of a 1.4 Å probe sphere (a water molecule) rolled over the protein's van der Waals surface (Shrake–Rupley / Lee–Richards construction). Buried residues have near-zero SASA; fully exposed residues can exceed 200 Å². The total SASA scales roughly with the number of surface residues.

Secondary structure (8-state, DSSP). The SS8 string is DSSP's per-residue secondary-structure call. α-helix (H) means an i→i+4 H-bond ladder; β-strand (E) means the residue participates in a β-sheet; 3₁₀ (G) and π (I) are tighter and wider helices; T/S are turns/bends; '-' is loop.

pLDDT. For AlphaFold models, the B-factor field carries pLDDT — the model's own estimate of local accuracy on a 0–100 scale. Regions with pLDDT<50 should be treated as essentially unmodeled; they often correspond to intrinsically disordered segments.

Nearest PDB structures. Nearest PDB neighbors are the top structural matches found by Foldseek when searching this structure against the entire Protein Data Bank. Each hit reports a TM-score (0 to 1; >0.5 almost always implies the same fold) and an E-value. These are *structural* homologs — they may share no detectable sequence similarity.